Protein AF-A0A0B3ASH9-F1 (afdb_monomer)

Secondary structure (DSSP, 8-state):
--HHHHHHTTSEEE----HHHHHHHHHHHHHHHHHHHHS---GGGHHHHHHHHHHHHHHHHHHHHHHHTEEESSHHHHHHHHHHTS--HHHHHHHHHHHHHHHHHHHH-----HHHHHHHHHHHHHHHTTTSS---HHHHHHHHHHHHH-SSPP---TTHHHHHHHHHHHHHHHHHHHHTS--TTHHHHHHHHHHHHHHHHHHHHHHHHHHHHHHHHHHHHHHHTTT----GGGS-HHHHHHHHHHHHHHHHHIIIIIIHHHTTPPPPP----S--------EEEEEESS-B--EE-TTS-EE--B-TT-EEEEEHHHHHHHHHTT-EEE-

Foldseek 3Di:
DALVVCCVVVQKDFAAQDLPQLVVLLVQLVVLLVVLVPDDDDQVCLLVSLLSLLSSLQSNLQSVQSNVRMHGPDLLSSLNCCCHVVVNPVSSVVNVVSVVVNCCCVVVVDGDDSVVSVCSSPVSVVSSVVPVQQPDLVNLVVLLVVLVVDLAQAQDDLCNVVSLVVNLVVLVVVLVVLVPDPDPVSPVVNVVSVVSSVVSVVSVVSSVVSNVVSLLVLLLVCLVVVHPPDPPNRAHPVSNVVSVVNNVVSNLCCVQPVVCVVVVHDRDDRPPPDPPPPPVQPWFKKFFQAFADWDADPVRDIDDRDHHRDIDTGRVVVVVVCVVVVGIDTD

Nearest PDB structures (foldseek):
  3anw-assembly1_A  TM=5.514E-01  e=3.362E-07  Thermococcus kodakarensis
  5ghr-assembly2_D  TM=8.908E-01  e=6.489E-03  Thermococcus kodakarensis KOD1
  5ghs-assembly2_D  TM=7.317E-01  e=5.338E-03  Thermococcus kodakarensis KOD1
  6rax-assembly1_N  TM=4.626E-01  e=4.809E-02  Drosophila melanogaster

Sequence (331 aa):
MEFKNSIEQGYAKIVIKDNTRAKSLIKAAENAILSAKELRVLEHNYVSILRELYEALRQYCEAIGYMQGYKFESHESITYFLKDILKENELSIKFDRYRQLRNSTNYYGKSIAIETVEKALTEIPEISIMEDGVITFDNLYETLRLEKYKTELQKIDKSFYKKLLRYLEEKKAILKSQESKDSVFANDSISKTKRQLDNSKMLLKELYEKRETKIIDLALSSSRASGTVQDADALLEDEREMYNALVNLFNNYRKNVLYNLLDGKEPDKVIIKGESKVEEKKNQTVRFVEPVPKFLGDDLNIYGPYEAEDMANLPVKIVEILVKNKRVEVI

Mean predicted aligned error: 18.15 Å

Radius of gyration: 30.44 Å; Cα contacts (8 Å, |Δi|>4): 350; chains: 1; bounding box: 66×62×85 Å

Structure (mmCIF, N/CA/C/O backbone):
data_AF-A0A0B3ASH9-F1
#
_entry.id   AF-A0A0B3ASH9-F1
#
loop_
_atom_site.group_PDB
_atom_site.id
_atom_site.type_symbol
_atom_site.label_atom_id
_atom_site.label_alt_id
_atom_site.label_comp_id
_atom_site.label_asym_id
_atom_site.label_entity_id
_atom_site.label_seq_id
_atom_site.pdbx_PDB_ins_code
_atom_site.Cartn_x
_atom_site.Cartn_y
_atom_site.Cartn_z
_atom_site.occupancy
_atom_site.B_iso_or_equiv
_atom_site.auth_seq_id
_atom_site.auth_comp_id
_atom_site.auth_asym_id
_atom_site.auth_atom_id
_atom_site.pdbx_PDB_model_num
ATOM 1 N N . MET A 1 1 ? -19.841 2.942 27.739 1.00 70.31 1 MET A N 1
ATOM 2 C CA . MET A 1 1 ? -20.296 4.310 27.421 1.00 70.31 1 MET A CA 1
ATOM 3 C C . MET A 1 1 ? -20.269 4.464 25.903 1.00 70.31 1 MET A C 1
ATOM 5 O O . MET A 1 1 ? -19.497 3.744 25.283 1.00 70.31 1 MET A O 1
ATOM 9 N N . GLU A 1 2 ? -21.114 5.305 25.305 1.00 84.69 2 GLU A N 1
ATOM 10 C CA . GLU A 1 2 ? -21.044 5.595 23.861 1.00 84.69 2 GLU A CA 1
ATOM 11 C C . GLU A 1 2 ? -20.051 6.733 23.589 1.00 84.69 2 GLU A C 1
ATOM 13 O O . GLU A 1 2 ? -19.900 7.640 24.415 1.00 84.69 2 GLU A O 1
ATOM 18 N N . PHE A 1 3 ? -19.406 6.739 22.420 1.00 87.81 3 PHE A N 1
ATOM 19 C CA . PHE A 1 3 ? -18.472 7.800 22.029 1.00 87.81 3 PHE A CA 1
ATOM 20 C C . PHE A 1 3 ? -19.132 9.186 22.008 1.00 87.81 3 PHE A C 1
ATOM 22 O O . PHE A 1 3 ? -18.500 10.183 22.355 1.00 87.81 3 PHE A O 1
ATOM 29 N N . LYS A 1 4 ? -20.430 9.261 21.694 1.00 86.62 4 LYS A N 1
ATOM 30 C CA . LYS A 1 4 ? -21.194 10.515 21.740 1.00 86.62 4 LYS A CA 1
ATOM 31 C C . LYS A 1 4 ? -21.161 11.164 23.130 1.00 86.62 4 LYS A C 1
ATOM 33 O O . LYS A 1 4 ? -20.907 12.362 23.233 1.00 86.62 4 LYS A O 1
ATOM 38 N N . ASN A 1 5 ? -21.284 10.368 24.192 1.00 89.06 5 ASN A N 1
ATOM 39 C CA . ASN A 1 5 ? -21.196 10.861 25.569 1.00 89.06 5 ASN A CA 1
ATOM 40 C C . ASN A 1 5 ? -19.795 11.407 25.879 1.00 89.06 5 ASN A C 1
ATOM 42 O O . ASN A 1 5 ? -19.662 12.349 26.652 1.00 89.06 5 ASN A O 1
ATOM 46 N N . SER A 1 6 ? -18.748 10.861 25.246 1.00 89.56 6 SER A N 1
ATOM 47 C CA . SER A 1 6 ? -17.385 11.394 25.384 1.00 89.56 6 SER A CA 1
ATOM 48 C C . SER A 1 6 ? -17.254 12.794 24.781 1.00 89.56 6 SER A C 1
ATOM 50 O O . SER A 1 6 ? -16.489 13.600 25.302 1.00 89.56 6 SER A O 1
ATOM 52 N N . ILE A 1 7 ? -18.004 13.106 23.719 1.00 88.81 7 ILE A N 1
ATOM 53 C CA . ILE A 1 7 ? -18.050 14.458 23.146 1.00 88.81 7 ILE A CA 1
ATOM 54 C C . ILE A 1 7 ? -18.814 15.402 24.078 1.00 88.81 7 ILE A C 1
ATOM 56 O O . ILE A 1 7 ? -18.323 16.482 24.397 1.00 88.81 7 ILE A O 1
ATOM 60 N N . GLU A 1 8 ? -19.985 14.979 24.559 1.00 89.44 8 GLU A N 1
ATOM 61 C CA . GLU A 1 8 ? -20.833 15.781 25.454 1.00 89.44 8 GLU A CA 1
ATOM 62 C C . GLU A 1 8 ? -20.137 16.111 26.785 1.00 89.44 8 GLU A C 1
ATOM 64 O O . GLU A 1 8 ? -20.259 17.223 27.292 1.00 89.44 8 GLU A O 1
ATOM 69 N N . GLN A 1 9 ? -19.348 15.176 27.322 1.00 89.06 9 GLN A N 1
ATOM 70 C CA . GLN A 1 9 ? -18.580 15.351 28.560 1.00 89.06 9 GLN A CA 1
ATOM 71 C C . GLN A 1 9 ? -17.219 16.044 28.351 1.00 89.06 9 GLN A C 1
ATOM 73 O O . GLN A 1 9 ? -16.486 16.264 29.313 1.00 89.06 9 GLN A O 1
ATOM 78 N N . GLY A 1 10 ? -16.856 16.388 27.110 1.00 88.12 10 GLY A N 1
ATOM 79 C CA . GLY A 1 10 ? -15.599 17.072 26.788 1.00 88.12 10 GLY A CA 1
ATOM 80 C C . GLY A 1 10 ? -14.349 16.182 26.778 1.00 88.12 10 GLY A C 1
ATOM 81 O O . GLY A 1 10 ? -13.239 16.696 26.636 1.00 88.12 10 GLY A O 1
ATOM 82 N N . TYR A 1 11 ? -14.506 14.859 26.879 1.00 89.88 11 TYR A N 1
ATOM 83 C CA . TYR A 1 11 ? -13.425 13.870 26.753 1.00 89.88 11 TYR A CA 1
ATOM 84 C C . TYR A 1 11 ? -12.976 13.633 25.301 1.00 89.88 11 TYR A C 1
ATOM 86 O O . TYR A 1 11 ? -11.919 13.038 25.061 1.00 89.88 11 TYR A O 1
ATOM 94 N N . ALA A 1 12 ? -13.759 14.099 24.331 1.00 92.00 12 ALA A N 1
ATOM 95 C CA . ALA A 1 12 ? -13.400 14.205 22.925 1.00 92.00 12 ALA A CA 1
ATOM 96 C C . ALA A 1 12 ? -13.974 15.502 22.335 1.00 92.00 12 ALA A C 1
ATOM 98 O O . ALA A 1 12 ? -15.003 16.002 22.783 1.00 92.00 12 ALA A O 1
ATOM 99 N N . LYS A 1 13 ? -13.314 16.061 21.323 1.00 91.19 13 LYS A N 1
ATOM 100 C CA . LYS A 1 13 ? -13.732 17.289 20.634 1.00 91.19 13 LYS A CA 1
ATOM 101 C C . LYS A 1 13 ? -13.741 17.067 19.134 1.00 91.19 13 LYS A C 1
ATOM 103 O O . LYS A 1 13 ? -12.855 16.404 18.604 1.00 91.19 13 LYS A O 1
ATOM 108 N N . ILE A 1 14 ? -14.715 17.661 18.455 1.00 91.25 14 ILE A N 1
ATOM 109 C CA . ILE A 1 14 ? -14.733 17.716 16.993 1.00 91.25 14 ILE A CA 1
ATOM 110 C C . ILE A 1 14 ? -13.774 18.825 16.561 1.00 91.25 14 ILE A C 1
ATOM 112 O O . ILE A 1 14 ? -13.844 19.947 17.063 1.00 91.25 14 ILE A O 1
ATOM 116 N N . VAL A 1 15 ? -12.860 18.500 15.657 1.00 91.00 15 VAL A N 1
ATOM 117 C CA . VAL A 1 15 ? -11.832 19.402 15.134 1.00 91.00 15 VAL A CA 1
ATOM 118 C C . VAL A 1 15 ? -11.776 19.308 13.613 1.00 91.00 15 VAL A C 1
ATOM 120 O O . VAL A 1 15 ? -12.265 18.353 13.010 1.00 91.00 15 VAL A O 1
ATOM 123 N N . ILE A 1 16 ? -11.167 20.307 12.976 1.00 85.50 16 ILE A N 1
ATOM 124 C CA . ILE A 1 16 ? -10.876 20.243 11.542 1.00 85.50 16 ILE A CA 1
ATOM 125 C C . ILE A 1 16 ? -9.884 19.100 11.310 1.00 85.50 16 ILE A C 1
ATOM 127 O O . ILE A 1 16 ? -8.939 18.930 12.082 1.00 85.50 16 ILE A O 1
ATOM 131 N N . LYS A 1 17 ? -10.113 18.321 10.250 1.00 87.31 17 LYS A N 1
ATOM 132 C CA . LYS A 1 17 ? -9.220 17.229 9.860 1.00 87.31 17 LYS A CA 1
ATOM 133 C C . LYS A 1 17 ? -7.813 17.767 9.613 1.00 87.31 17 LYS A C 1
ATOM 135 O O . LYS A 1 17 ? -7.628 18.646 8.773 1.00 87.31 17 LYS A O 1
ATOM 140 N N . ASP A 1 18 ? -6.840 17.221 10.335 1.00 82.62 18 ASP A N 1
ATOM 141 C CA . ASP A 1 18 ? -5.449 17.675 10.305 1.00 82.62 18 ASP A CA 1
ATOM 142 C C . ASP A 1 18 ? -4.513 16.517 9.937 1.00 82.62 18 ASP A C 1
ATOM 144 O O . ASP A 1 18 ? -3.976 15.794 10.781 1.00 82.62 18 ASP A O 1
ATOM 148 N N . ASN A 1 19 ? -4.320 16.347 8.629 1.00 79.19 19 ASN A N 1
ATOM 149 C CA . ASN A 1 19 ? -3.488 15.281 8.081 1.00 79.19 19 ASN A CA 1
ATOM 150 C C . ASN A 1 19 ? -1.987 15.501 8.336 1.00 79.19 19 ASN A C 1
ATOM 152 O O . ASN A 1 19 ? -1.223 14.537 8.306 1.00 79.19 19 ASN A O 1
ATOM 156 N N . THR A 1 20 ? -1.526 16.738 8.558 1.00 78.06 20 THR A N 1
ATOM 157 C CA . THR A 1 20 ? -0.098 17.002 8.815 1.00 78.06 20 THR A CA 1
ATOM 158 C C . THR A 1 20 ? 0.256 16.620 10.247 1.00 78.06 20 THR A C 1
ATOM 160 O O . THR A 1 20 ? 1.274 15.957 10.484 1.00 78.06 20 THR A O 1
ATOM 163 N N . ARG A 1 21 ? -0.631 16.934 11.196 1.00 81.38 21 ARG A N 1
ATOM 164 C CA . ARG A 1 21 ? -0.516 16.485 12.581 1.00 81.38 21 ARG A CA 1
ATOM 165 C C . ARG A 1 21 ? -0.646 14.972 12.708 1.00 81.38 21 ARG A C 1
ATOM 167 O O . ARG A 1 21 ? 0.172 14.371 13.399 1.00 81.38 21 ARG A O 1
ATOM 174 N N . ALA A 1 22 ? -1.601 14.357 12.008 1.00 81.44 22 ALA A N 1
ATOM 175 C CA . ALA A 1 22 ? -1.745 12.901 11.985 1.00 81.44 22 ALA A CA 1
ATOM 176 C C . ALA A 1 22 ? -0.454 12.206 11.514 1.00 81.44 22 ALA A C 1
ATOM 178 O O . ALA A 1 22 ? 0.055 11.329 12.204 1.00 81.44 22 ALA A O 1
ATOM 179 N N . LYS A 1 23 ? 0.155 12.672 10.412 1.00 78.00 23 LYS A N 1
ATOM 180 C CA . LYS A 1 23 ? 1.447 12.148 9.925 1.00 78.00 23 LYS A CA 1
ATOM 181 C C . LYS A 1 23 ? 2.580 12.297 10.942 1.00 78.00 23 LYS A C 1
ATOM 183 O O . LYS A 1 23 ? 3.424 11.415 11.058 1.00 78.00 23 LYS A O 1
ATOM 188 N N . SER A 1 24 ? 2.608 13.409 11.673 1.00 81.56 24 SER A N 1
ATOM 189 C CA . SER A 1 24 ? 3.623 13.642 12.709 1.00 81.56 24 SER A CA 1
ATOM 190 C C . SER A 1 24 ? 3.473 12.671 13.885 1.00 81.56 24 SER A C 1
ATOM 192 O O . SER A 1 24 ? 4.474 12.168 14.387 1.00 81.56 24 SER A O 1
ATOM 194 N N . LEU A 1 25 ? 2.233 12.384 14.294 1.00 86.75 25 LEU A N 1
ATOM 195 C CA . LEU A 1 25 ? 1.923 11.421 15.355 1.00 86.75 25 LEU A CA 1
ATOM 196 C C . LEU A 1 25 ? 2.230 9.981 14.938 1.00 86.75 25 LEU A C 1
ATOM 198 O O . LEU A 1 25 ? 2.808 9.244 15.726 1.00 86.75 25 LEU A O 1
ATOM 202 N N . ILE A 1 26 ? 1.920 9.613 13.692 1.00 81.19 26 ILE A N 1
ATOM 203 C CA . ILE A 1 26 ? 2.293 8.312 13.120 1.00 81.19 26 ILE A CA 1
ATOM 204 C C . ILE A 1 26 ? 3.810 8.118 13.179 1.00 81.19 26 ILE A C 1
ATOM 206 O O . ILE A 1 26 ? 4.289 7.146 13.750 1.00 81.19 26 ILE A O 1
ATOM 210 N N . LYS A 1 27 ? 4.582 9.097 12.695 1.00 79.00 27 LYS A N 1
ATOM 211 C CA . LYS A 1 27 ? 6.048 9.025 12.733 1.00 79.00 27 LYS A CA 1
ATOM 212 C C . LYS A 1 27 ? 6.595 8.914 14.163 1.00 79.00 27 LYS A C 1
ATOM 214 O O . LYS A 1 27 ? 7.608 8.258 14.397 1.00 79.00 27 LYS A O 1
ATOM 219 N N . ALA A 1 28 ? 5.960 9.582 15.126 1.00 83.88 28 ALA A N 1
ATOM 220 C CA . ALA A 1 28 ? 6.327 9.454 16.533 1.00 83.88 28 ALA A CA 1
ATOM 221 C C . ALA A 1 28 ? 6.048 8.034 17.062 1.00 83.88 28 ALA A C 1
ATOM 223 O O . ALA A 1 28 ? 6.919 7.458 17.717 1.00 83.88 28 ALA A O 1
ATOM 224 N N . ALA A 1 29 ? 4.907 7.443 16.692 1.00 87.19 29 ALA A N 1
ATOM 225 C CA . ALA A 1 29 ? 4.549 6.075 17.050 1.00 87.19 29 ALA A CA 1
ATOM 226 C C . ALA A 1 29 ? 5.525 5.047 16.452 1.00 87.19 29 ALA A C 1
ATOM 228 O O . ALA A 1 29 ? 5.999 4.165 17.168 1.00 87.19 29 ALA A O 1
ATOM 229 N N . GLU A 1 30 ? 5.898 5.197 15.177 1.00 81.56 30 GLU A N 1
ATOM 230 C CA . GLU A 1 30 ? 6.896 4.351 14.508 1.00 81.56 30 GLU A CA 1
ATOM 231 C C . GLU A 1 30 ? 8.246 4.379 15.245 1.00 81.56 30 GLU A C 1
ATOM 233 O O . GLU A 1 30 ? 8.826 3.329 15.536 1.00 81.56 30 GLU A O 1
ATOM 238 N N . ASN A 1 31 ? 8.731 5.573 15.607 1.00 80.75 31 ASN A N 1
ATOM 239 C CA . ASN A 1 31 ? 9.987 5.733 16.345 1.00 80.75 31 ASN A CA 1
ATOM 240 C C . ASN A 1 31 ? 9.923 5.104 17.744 1.00 80.75 31 ASN A C 1
ATOM 242 O O . ASN A 1 31 ? 10.901 4.499 18.188 1.00 80.75 31 ASN A O 1
ATOM 246 N N . ALA A 1 32 ? 8.787 5.223 18.435 1.00 86.81 32 ALA A N 1
ATOM 247 C CA . ALA A 1 32 ? 8.574 4.604 19.741 1.00 86.81 32 ALA A CA 1
ATOM 248 C C . ALA A 1 32 ? 8.560 3.066 19.640 1.00 86.81 32 ALA A C 1
ATOM 250 O O . ALA A 1 32 ? 9.207 2.388 20.440 1.00 86.81 32 ALA A O 1
ATOM 251 N N . ILE A 1 33 ? 7.921 2.499 18.607 1.00 84.25 33 ILE A N 1
ATOM 252 C CA . ILE A 1 33 ? 7.947 1.050 18.335 1.00 84.25 33 ILE A CA 1
ATOM 253 C C . ILE A 1 33 ? 9.364 0.572 18.025 1.00 84.25 33 ILE A C 1
ATOM 255 O O . ILE A 1 33 ? 9.783 -0.462 18.547 1.00 84.25 33 ILE A O 1
ATOM 259 N N . LEU A 1 34 ? 10.101 1.300 17.183 1.00 82.44 34 LEU A N 1
ATOM 260 C CA . LEU A 1 34 ? 11.479 0.952 16.841 1.00 82.44 34 LEU A CA 1
ATOM 261 C C . LEU A 1 34 ? 12.363 0.956 18.092 1.00 82.44 34 LEU A C 1
ATOM 263 O O . LEU A 1 34 ? 13.037 -0.033 18.369 1.00 82.44 34 LEU A O 1
ATOM 267 N N . SER A 1 35 ? 12.264 2.015 18.899 1.00 84.69 35 SER A N 1
ATOM 268 C CA . SER A 1 35 ? 12.994 2.139 20.164 1.00 84.69 35 SER A CA 1
ATOM 269 C C . SER A 1 35 ? 12.678 0.978 21.109 1.00 84.69 35 SER A C 1
ATOM 271 O O . SER A 1 35 ? 13.582 0.375 21.680 1.00 84.69 35 SER A O 1
ATOM 273 N N . ALA A 1 36 ? 11.401 0.605 21.237 1.00 88.06 36 ALA A N 1
ATOM 274 C CA . ALA A 1 36 ? 10.988 -0.519 22.070 1.00 88.06 36 ALA A CA 1
ATOM 275 C C . ALA A 1 36 ? 11.522 -1.874 21.568 1.00 88.06 36 ALA A C 1
ATOM 277 O O . ALA A 1 36 ? 11.835 -2.736 22.387 1.00 88.06 36 ALA A O 1
ATOM 278 N N . LYS A 1 37 ? 11.648 -2.062 20.246 1.00 84.19 37 LYS A N 1
ATOM 279 C CA . LYS A 1 37 ? 12.188 -3.288 19.630 1.00 84.19 37 LYS A CA 1
ATOM 280 C C . LYS A 1 37 ? 13.707 -3.415 19.751 1.00 84.19 37 LYS A C 1
ATOM 282 O O . LYS A 1 37 ? 14.213 -4.532 19.795 1.00 84.19 37 LYS A O 1
ATOM 287 N N . GLU A 1 38 ? 14.431 -2.299 19.781 1.00 86.50 38 GLU A N 1
ATOM 288 C CA . GLU A 1 38 ? 15.894 -2.292 19.929 1.00 86.50 38 GLU A CA 1
ATOM 289 C C . GLU A 1 38 ? 16.347 -2.561 21.373 1.00 86.50 38 GLU A C 1
ATOM 291 O O . GLU A 1 38 ? 17.468 -3.026 21.609 1.00 86.50 38 GLU A O 1
ATOM 296 N N . LEU A 1 39 ? 15.478 -2.308 22.355 1.00 85.75 39 LEU A N 1
ATOM 297 C CA . LEU A 1 39 ? 15.755 -2.608 23.754 1.00 85.75 39 LEU A CA 1
ATOM 298 C C . LEU A 1 39 ? 15.787 -4.122 23.999 1.00 85.75 39 LEU A C 1
ATOM 300 O O . LEU A 1 39 ? 14.861 -4.861 23.672 1.00 85.75 39 LEU A O 1
ATOM 304 N N . ARG A 1 40 ? 16.845 -4.590 24.669 1.00 84.56 40 ARG A N 1
ATOM 305 C CA . ARG A 1 40 ? 16.907 -5.970 25.173 1.00 84.56 40 ARG A CA 1
ATOM 306 C C . ARG A 1 40 ? 15.855 -6.160 26.259 1.00 84.56 40 ARG A C 1
ATOM 308 O O . ARG A 1 40 ? 15.828 -5.382 27.204 1.00 84.56 40 ARG A O 1
ATOM 315 N N . VAL A 1 41 ? 15.049 -7.211 26.165 1.00 84.31 41 VAL A N 1
ATOM 316 C CA . VAL A 1 41 ? 14.004 -7.530 27.148 1.00 84.31 41 VAL A CA 1
ATOM 317 C C . VAL A 1 41 ? 14.657 -8.055 28.431 1.00 84.31 41 VAL A C 1
ATOM 319 O O . VAL A 1 41 ? 15.174 -9.168 28.462 1.00 84.31 41 VAL A O 1
ATOM 322 N N . LEU A 1 42 ? 14.686 -7.226 29.478 1.00 85.69 42 LEU A N 1
ATOM 323 C CA . LEU A 1 42 ? 15.284 -7.526 30.782 1.00 85.69 42 LEU A CA 1
ATOM 324 C C . LEU A 1 42 ? 14.283 -7.192 31.892 1.00 85.69 42 LEU A C 1
ATOM 326 O O . LEU A 1 42 ? 13.546 -6.219 31.794 1.00 85.69 42 LEU A O 1
ATOM 330 N N . GLU A 1 43 ? 14.281 -7.943 32.991 1.00 80.50 43 GLU A N 1
ATOM 331 C CA . GLU A 1 43 ? 13.248 -7.820 34.036 1.00 80.50 43 GLU A CA 1
ATOM 332 C C . GLU A 1 43 ? 13.046 -6.386 34.566 1.00 80.50 43 GLU A C 1
ATOM 334 O O . GLU A 1 43 ? 11.920 -5.940 34.779 1.00 80.50 43 GLU A O 1
ATOM 339 N N . HIS A 1 44 ? 14.129 -5.612 34.681 1.00 84.31 44 HIS A N 1
ATOM 340 C CA . HIS A 1 44 ? 14.083 -4.228 35.157 1.00 84.31 44 HIS A CA 1
ATOM 341 C C . HIS A 1 44 ? 13.518 -3.217 34.141 1.00 84.31 44 HIS A C 1
ATOM 343 O O . HIS A 1 44 ? 13.255 -2.076 34.516 1.00 84.31 44 HIS A O 1
ATOM 349 N N . ASN A 1 45 ? 13.349 -3.586 32.864 1.00 87.44 45 ASN A N 1
ATOM 350 C CA . ASN A 1 45 ? 12.903 -2.672 31.806 1.00 87.44 45 ASN A CA 1
ATOM 351 C C . ASN A 1 45 ? 11.549 -3.031 31.173 1.00 87.44 45 ASN A C 1
ATOM 353 O O . ASN A 1 45 ? 11.088 -2.309 30.291 1.00 87.44 45 ASN A O 1
ATOM 357 N N . TYR A 1 46 ? 10.859 -4.059 31.673 1.00 88.88 46 TYR A N 1
ATOM 358 C CA . TYR A 1 46 ? 9.527 -4.462 31.200 1.00 88.88 46 TYR A CA 1
ATOM 359 C C . TYR A 1 46 ? 8.507 -3.323 31.222 1.00 88.88 46 TYR A C 1
ATOM 361 O O . TYR A 1 46 ? 7.770 -3.119 30.257 1.00 88.88 46 TYR A O 1
ATOM 369 N N . VAL A 1 47 ? 8.487 -2.545 32.308 1.00 87.75 47 VAL A N 1
ATOM 370 C CA . VAL A 1 47 ? 7.580 -1.398 32.447 1.00 87.75 47 VAL A CA 1
ATOM 371 C C . VAL A 1 47 ? 7.910 -0.319 31.418 1.00 87.75 47 VAL A C 1
ATOM 373 O O . VAL A 1 47 ? 6.997 0.246 30.820 1.00 87.75 47 VAL A O 1
ATOM 376 N N . SER A 1 48 ? 9.198 -0.062 31.173 1.00 89.25 48 SER A N 1
ATOM 377 C CA . SER A 1 48 ? 9.657 0.928 30.194 1.00 89.25 48 SER A CA 1
ATOM 378 C C . SER A 1 48 ? 9.282 0.528 28.770 1.00 89.25 48 SER A C 1
ATOM 380 O O . SER A 1 48 ? 8.703 1.341 28.055 1.00 89.25 48 SER A O 1
ATOM 382 N N . ILE A 1 49 ? 9.528 -0.731 28.387 1.00 89.88 49 ILE A N 1
ATOM 383 C CA . ILE A 1 49 ? 9.161 -1.266 27.067 1.00 89.88 49 ILE A CA 1
ATOM 384 C C . ILE A 1 49 ? 7.647 -1.167 26.861 1.00 89.88 49 ILE A C 1
ATOM 386 O O . ILE A 1 49 ? 7.190 -0.638 25.851 1.00 89.88 49 ILE A O 1
ATOM 390 N N . LEU A 1 50 ? 6.852 -1.614 27.840 1.00 90.75 50 LEU A N 1
ATOM 391 C CA . LEU A 1 50 ? 5.397 -1.548 27.739 1.00 90.75 50 LEU A CA 1
ATOM 392 C C . LEU A 1 50 ? 4.890 -0.101 27.654 1.00 90.75 50 LEU A C 1
ATOM 394 O O . LEU A 1 50 ? 3.960 0.176 26.897 1.00 90.75 50 LEU A O 1
ATOM 398 N N . ARG A 1 51 ? 5.475 0.820 28.431 1.00 90.25 51 ARG A N 1
ATOM 399 C CA . ARG A 1 51 ? 5.104 2.240 28.406 1.00 90.25 51 ARG A CA 1
ATOM 400 C C . ARG A 1 51 ? 5.339 2.836 27.023 1.00 90.25 51 ARG A C 1
ATOM 402 O O . ARG A 1 51 ? 4.465 3.547 26.539 1.00 90.25 51 ARG A O 1
ATOM 409 N N . GLU A 1 52 ? 6.478 2.526 26.415 1.00 92.12 52 GLU A N 1
ATOM 410 C CA . GLU A 1 52 ? 6.852 3.030 25.095 1.00 92.12 52 GLU A CA 1
ATOM 411 C C . GLU A 1 52 ? 5.946 2.462 23.995 1.00 92.12 52 GLU A C 1
ATOM 413 O O . GLU A 1 52 ? 5.424 3.206 23.168 1.00 92.12 52 GLU A O 1
ATOM 418 N N . LEU A 1 53 ? 5.652 1.159 24.043 1.00 90.62 53 LEU A N 1
ATOM 419 C CA . LEU A 1 53 ? 4.720 0.529 23.105 1.00 90.62 53 LEU A CA 1
ATOM 420 C C . LEU A 1 53 ? 3.293 1.072 23.252 1.00 90.62 53 LEU A C 1
ATOM 422 O O . LEU A 1 53 ? 2.631 1.358 22.258 1.00 90.62 53 LEU A O 1
ATOM 426 N N . TYR A 1 54 ? 2.802 1.237 24.482 1.00 92.25 54 TYR A N 1
ATOM 427 C CA . TYR A 1 54 ? 1.482 1.827 24.708 1.00 92.25 54 TYR A CA 1
ATOM 428 C C . TYR A 1 54 ? 1.418 3.273 24.207 1.00 92.25 54 TYR A C 1
ATOM 430 O O . TYR A 1 54 ? 0.406 3.687 23.647 1.00 92.25 54 TYR A O 1
ATOM 438 N N . GLU A 1 55 ? 2.487 4.044 24.405 1.00 92.00 55 GLU A N 1
ATOM 439 C CA . GLU A 1 55 ? 2.569 5.412 23.909 1.00 92.00 55 GLU A CA 1
ATOM 440 C C . GLU A 1 55 ? 2.507 5.455 22.380 1.00 92.00 55 GLU A C 1
ATOM 442 O O . GLU A 1 55 ? 1.749 6.257 21.835 1.00 92.00 55 GLU A O 1
ATOM 447 N N . ALA A 1 56 ? 3.192 4.534 21.696 1.00 90.50 56 ALA A N 1
ATOM 448 C CA . ALA A 1 56 ? 3.063 4.378 20.253 1.00 90.50 56 ALA A CA 1
ATOM 449 C C . ALA A 1 56 ? 1.621 4.061 19.835 1.00 90.50 56 ALA A C 1
ATOM 451 O O . ALA A 1 56 ? 1.048 4.764 19.006 1.00 90.50 56 ALA A O 1
ATOM 452 N N . LEU A 1 57 ? 0.997 3.061 20.469 1.00 90.62 57 LEU A N 1
ATOM 453 C CA . LEU A 1 57 ? -0.393 2.682 20.202 1.00 90.62 57 LEU A CA 1
ATOM 454 C C . LEU A 1 57 ? -1.361 3.860 20.408 1.00 90.62 57 LEU A C 1
ATOM 456 O O . LEU A 1 57 ? -2.294 4.057 19.631 1.00 90.62 57 LEU A O 1
ATOM 460 N N . ARG A 1 58 ? -1.141 4.665 21.450 1.00 93.31 58 ARG A N 1
ATOM 461 C CA . ARG A 1 58 ? -1.939 5.861 21.735 1.00 93.31 58 ARG A CA 1
ATOM 462 C C . ARG A 1 58 ? -1.773 6.920 20.652 1.00 93.31 58 ARG A C 1
ATOM 464 O O . ARG A 1 58 ? -2.778 7.383 20.119 1.00 93.31 58 ARG A O 1
ATOM 471 N N . GLN A 1 59 ? -0.535 7.312 20.349 1.00 91.62 59 GLN A N 1
ATOM 472 C CA . GLN A 1 59 ? -0.226 8.323 19.329 1.00 91.62 59 GLN A CA 1
ATOM 473 C C . GLN A 1 59 ? -0.811 7.933 17.977 1.00 91.62 59 GLN A C 1
ATOM 475 O O . GLN A 1 59 ? -1.362 8.767 17.258 1.00 91.62 59 GLN A O 1
ATOM 480 N N . TYR A 1 60 ? -0.752 6.642 17.687 1.00 87.88 60 TYR A N 1
ATOM 481 C CA . TYR A 1 60 ? -1.344 6.060 16.516 1.00 87.88 60 TYR A CA 1
ATOM 482 C C . TYR A 1 60 ? -2.863 6.254 16.459 1.00 87.88 60 TYR A C 1
ATOM 484 O O . TYR A 1 60 ? -3.367 6.896 15.542 1.00 87.88 60 TYR A O 1
ATOM 492 N N . CYS A 1 61 ? -3.605 5.805 17.476 1.00 89.44 61 CYS A N 1
ATOM 493 C CA . CYS A 1 61 ? -5.054 6.005 17.521 1.00 89.44 61 CYS A CA 1
ATOM 494 C C . CYS A 1 61 ? -5.451 7.495 17.532 1.00 89.44 61 CYS A C 1
ATOM 496 O O . CYS A 1 61 ? -6.488 7.866 16.977 1.00 89.44 61 CYS A O 1
ATOM 498 N N . GLU A 1 62 ? -4.629 8.368 18.121 1.00 91.38 62 GLU A N 1
ATOM 499 C CA . GLU A 1 62 ? -4.818 9.820 18.049 1.00 91.38 62 GLU A CA 1
ATOM 500 C C . GLU A 1 62 ? -4.674 10.357 16.625 1.00 91.38 62 GLU A C 1
ATOM 502 O O . GLU A 1 62 ? -5.469 11.207 16.221 1.00 91.38 62 GLU A O 1
ATOM 507 N N . ALA A 1 63 ? -3.713 9.853 15.847 1.00 88.75 63 ALA A N 1
ATOM 508 C CA . ALA A 1 63 ? -3.560 10.217 14.444 1.00 88.75 63 ALA A CA 1
ATOM 509 C C . ALA A 1 63 ? -4.825 9.887 13.638 1.00 88.75 63 ALA A C 1
ATOM 511 O O . ALA A 1 63 ? -5.322 10.751 12.910 1.00 88.75 63 ALA A O 1
ATOM 512 N N . ILE A 1 64 ? -5.401 8.697 13.850 1.00 83.94 64 ILE A N 1
ATOM 513 C CA . ILE A 1 64 ? -6.676 8.291 13.233 1.00 83.94 64 ILE A CA 1
ATOM 514 C C . ILE A 1 64 ? -7.794 9.257 13.629 1.00 83.94 64 ILE A C 1
ATOM 516 O O . ILE A 1 64 ? -8.569 9.707 12.781 1.00 83.94 64 ILE A O 1
ATOM 520 N N . GLY A 1 65 ? -7.845 9.634 14.910 1.00 87.25 65 GLY A N 1
ATOM 521 C CA . GLY A 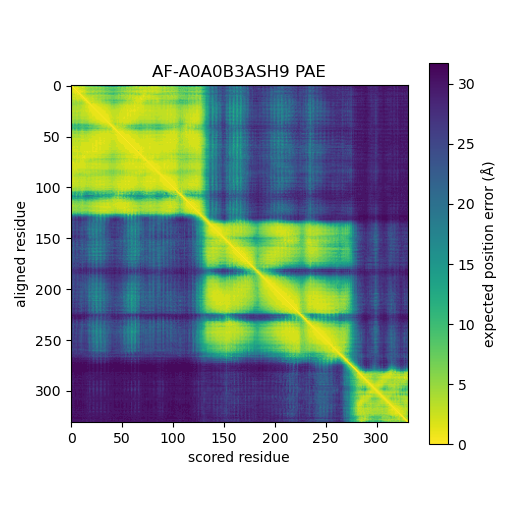1 65 ? -8.748 10.668 15.408 1.00 87.25 65 GLY A CA 1
ATOM 522 C C . GLY A 1 65 ? -8.653 11.951 14.586 1.00 87.25 65 GLY A C 1
ATOM 523 O O . GLY A 1 65 ? -9.660 12.394 14.033 1.00 87.25 65 GLY A O 1
ATOM 524 N N . TYR A 1 66 ? -7.450 12.509 14.421 1.00 86.12 66 TYR A N 1
ATOM 525 C CA . TYR A 1 66 ? -7.244 13.740 13.649 1.00 86.12 66 TYR A CA 1
ATOM 526 C C . TYR A 1 66 ? -7.632 13.600 12.172 1.00 86.12 66 TYR A C 1
ATOM 528 O O . TYR A 1 66 ? -8.195 14.540 11.609 1.00 86.12 66 TYR A O 1
ATOM 536 N N . MET A 1 67 ? -7.406 12.439 11.550 1.00 80.56 67 MET A N 1
ATOM 537 C CA . MET A 1 67 ? -7.840 12.167 10.170 1.00 80.56 67 MET A CA 1
ATOM 538 C C . MET A 1 67 ? -9.371 12.100 10.047 1.00 80.56 67 MET A C 1
ATOM 540 O O . MET A 1 67 ? -9.944 12.491 9.025 1.00 80.56 67 MET A O 1
ATOM 544 N N . GLN A 1 68 ? -10.055 11.655 11.104 1.00 82.38 68 GLN A N 1
ATOM 545 C CA . GLN A 1 68 ? -11.517 11.608 11.181 1.00 82.38 68 GLN A CA 1
ATOM 546 C C . GLN A 1 68 ? -12.155 12.896 11.729 1.00 82.38 68 GLN A C 1
ATOM 548 O O . GLN A 1 68 ? -13.374 13.037 11.668 1.00 82.38 68 GLN A O 1
ATOM 553 N N . GLY A 1 69 ? -11.356 13.873 12.170 1.00 87.62 69 GLY A N 1
ATOM 554 C CA . GLY A 1 69 ? -11.841 15.156 12.693 1.00 87.62 69 GLY A CA 1
ATOM 555 C C . GLY A 1 69 ? -12.187 15.123 14.183 1.00 87.62 69 GLY A C 1
ATOM 556 O O . GLY A 1 69 ? -13.068 15.853 14.636 1.00 87.62 69 GLY A O 1
ATOM 557 N N . TYR A 1 70 ? -11.502 14.284 14.956 1.00 91.25 70 TYR A N 1
ATOM 558 C CA . TYR A 1 70 ? -11.659 14.162 16.401 1.00 91.25 70 TYR A CA 1
ATOM 559 C C . TYR A 1 70 ? -10.332 14.385 17.127 1.00 91.25 70 TYR A C 1
ATOM 561 O O . TYR A 1 70 ? -9.279 13.912 16.712 1.00 91.25 70 TYR A O 1
ATOM 569 N N . LYS A 1 71 ? -10.395 15.086 18.257 1.00 92.50 71 LYS A N 1
ATOM 570 C CA . LYS A 1 71 ? -9.299 15.236 19.213 1.00 92.50 71 LYS A CA 1
ATOM 571 C C . LYS A 1 71 ? -9.708 14.603 20.536 1.00 92.50 71 LYS A C 1
ATOM 573 O O . LYS A 1 71 ? -10.759 14.944 21.074 1.00 92.50 71 LYS A O 1
ATOM 578 N N . PHE A 1 72 ? -8.870 13.728 21.078 1.00 93.88 72 PHE A N 1
ATOM 579 C CA . PHE A 1 72 ? -9.115 13.074 22.361 1.00 93.88 72 PHE A CA 1
ATOM 580 C C . PHE A 1 72 ? -8.468 13.866 23.505 1.00 93.88 72 PHE A C 1
ATOM 582 O O . PHE A 1 72 ? -7.349 14.355 23.369 1.00 93.88 72 PHE A O 1
ATOM 589 N N . GLU A 1 73 ? -9.183 14.012 24.621 1.00 90.62 73 GLU A N 1
ATOM 590 C CA . GLU A 1 73 ? -8.669 14.597 25.875 1.00 90.62 73 GLU A CA 1
ATOM 591 C C . GLU A 1 73 ? -8.519 13.517 26.970 1.00 90.62 73 GLU A C 1
ATOM 593 O O . GLU A 1 73 ? -7.958 13.762 28.035 1.00 90.62 73 GLU A O 1
ATOM 598 N N . SER A 1 74 ? -9.012 12.301 26.712 1.00 92.38 74 SER A N 1
ATOM 599 C CA . SER A 1 74 ? -8.891 11.132 27.583 1.00 92.38 74 SER A CA 1
ATOM 600 C C . SER A 1 74 ? -8.529 9.905 26.756 1.00 92.38 74 SER A C 1
ATOM 602 O O . SER A 1 74 ? -9.042 9.713 25.659 1.00 92.38 74 SER A O 1
ATOM 604 N N . HIS A 1 75 ? -7.692 9.018 27.292 1.00 91.62 75 HIS A N 1
ATOM 605 C CA . HIS A 1 75 ? -7.386 7.758 26.608 1.00 91.62 75 HIS A CA 1
ATOM 606 C C . HIS A 1 75 ? -8.611 6.839 26.540 1.00 91.62 75 HIS A C 1
ATOM 608 O O . HIS A 1 75 ? -8.711 6.003 25.656 1.00 91.62 75 HIS A O 1
ATOM 614 N N . GLU A 1 76 ? -9.562 6.982 27.463 1.00 91.31 76 GLU A N 1
ATOM 615 C CA . GLU A 1 76 ? -10.775 6.165 27.452 1.00 91.31 76 GLU A CA 1
ATOM 616 C C . GLU A 1 76 ? -11.701 6.511 26.281 1.00 91.31 76 GLU A C 1
ATOM 618 O O . GLU A 1 76 ? -12.356 5.630 25.728 1.00 91.31 76 GLU A O 1
ATOM 623 N N . SER A 1 77 ? -11.718 7.776 25.844 1.00 92.81 77 SER A N 1
ATOM 624 C CA . SER A 1 77 ? -12.525 8.169 24.686 1.00 92.81 77 SER A CA 1
ATOM 625 C C . SER A 1 77 ? -11.997 7.566 23.383 1.00 92.81 77 SER A C 1
ATOM 627 O O . SER A 1 77 ? -12.793 7.315 22.480 1.00 92.81 77 SER A O 1
ATOM 629 N N . ILE A 1 78 ? -10.703 7.224 23.317 1.00 92.06 78 ILE A N 1
ATOM 630 C CA . ILE A 1 78 ? -10.119 6.451 22.211 1.00 92.06 78 ILE A CA 1
ATOM 631 C C . ILE A 1 78 ? -10.744 5.052 22.150 1.00 92.06 78 ILE A C 1
ATOM 633 O O . ILE A 1 78 ? -11.169 4.625 21.079 1.00 92.06 78 ILE A O 1
ATOM 637 N N . THR A 1 79 ? -10.892 4.358 23.285 1.00 91.25 79 THR A N 1
ATOM 638 C CA . THR A 1 79 ? -11.550 3.039 23.339 1.00 91.25 79 THR A CA 1
ATOM 639 C C . THR A 1 79 ? -12.951 3.090 22.723 1.00 91.25 79 THR A C 1
ATOM 641 O O . THR A 1 79 ? -13.299 2.244 21.893 1.00 91.25 79 THR A O 1
ATOM 644 N N . TYR A 1 80 ? -13.748 4.098 23.094 1.00 90.50 80 TYR A N 1
ATOM 645 C CA . TYR A 1 80 ? -15.104 4.273 22.568 1.00 90.50 80 TYR A CA 1
ATOM 646 C C . TYR A 1 80 ? -15.111 4.691 21.094 1.00 90.50 80 TYR A C 1
ATOM 648 O O . TYR A 1 80 ? -15.950 4.216 20.336 1.00 90.50 80 TYR A O 1
ATOM 656 N N . PHE A 1 81 ? -14.155 5.511 20.655 1.00 90.62 81 PHE A N 1
ATOM 657 C CA . PHE A 1 81 ? -13.996 5.886 19.250 1.00 90.62 81 PHE A CA 1
ATOM 658 C C . PHE A 1 81 ? -13.720 4.677 18.349 1.00 90.62 81 PHE A C 1
ATOM 660 O O . PHE A 1 81 ? -14.404 4.492 17.341 1.00 90.62 81 PHE A O 1
ATOM 667 N N . LEU A 1 82 ? -12.762 3.830 18.738 1.00 86.00 82 LEU A N 1
ATOM 668 C CA . LEU A 1 82 ? -12.411 2.613 18.001 1.00 86.00 82 LEU A CA 1
ATOM 669 C C . LEU A 1 82 ? -13.635 1.701 17.839 1.00 86.00 82 LEU A C 1
ATOM 671 O O . LEU A 1 82 ? -13.908 1.187 16.756 1.00 86.00 82 LEU A O 1
ATOM 675 N N . LYS A 1 83 ? -14.427 1.567 18.907 1.00 85.81 83 LYS A N 1
ATOM 676 C CA . LYS A 1 83 ? -15.638 0.746 18.918 1.00 85.81 83 LYS A CA 1
ATOM 677 C C . LYS A 1 83 ? -16.774 1.342 18.085 1.00 85.81 83 LYS A C 1
ATOM 679 O O . LYS A 1 83 ? -17.364 0.664 17.247 1.00 85.81 83 LYS A O 1
ATOM 684 N N . ASP A 1 84 ? -17.116 2.601 18.331 1.00 78.88 84 ASP A N 1
ATOM 685 C CA . ASP A 1 84 ? -18.379 3.169 17.865 1.00 78.88 84 ASP A CA 1
ATOM 686 C C . ASP A 1 84 ? -18.247 3.848 16.502 1.00 78.88 84 ASP A C 1
ATOM 688 O O . ASP A 1 84 ? -19.194 3.784 15.713 1.00 78.88 84 ASP A O 1
ATOM 692 N N . ILE A 1 85 ? -17.093 4.457 16.212 1.00 80.38 85 ILE A N 1
ATOM 693 C CA . ILE A 1 85 ? -16.833 5.173 14.957 1.00 80.38 85 ILE A CA 1
ATOM 694 C C . ILE A 1 85 ? -16.132 4.267 13.948 1.00 80.38 85 ILE A C 1
ATOM 696 O O . ILE A 1 85 ? -16.640 4.112 12.839 1.00 80.38 85 ILE A O 1
ATOM 700 N N . LEU A 1 86 ? -15.015 3.636 14.328 1.00 75.38 86 LEU A N 1
ATOM 701 C CA . LEU A 1 86 ? -14.280 2.752 13.410 1.00 75.38 86 LEU A CA 1
ATOM 702 C C . LEU A 1 86 ? -14.901 1.356 13.282 1.00 75.38 86 LEU A C 1
ATOM 704 O O . LEU A 1 86 ? -14.621 0.663 12.313 1.00 75.38 86 LEU A O 1
ATOM 708 N N . LYS A 1 87 ? -15.780 0.959 14.214 1.00 78.38 87 LYS A N 1
ATOM 709 C CA . LYS A 1 87 ? -16.384 -0.388 14.283 1.00 78.38 87 LYS A CA 1
ATOM 710 C C . LYS A 1 87 ? -15.371 -1.519 14.504 1.00 78.38 87 LYS A C 1
ATOM 712 O O . LYS A 1 87 ? -15.691 -2.683 14.279 1.00 78.38 87 LYS A O 1
ATOM 717 N N . GLU A 1 88 ? -14.206 -1.192 15.053 1.00 77.12 88 GLU A N 1
ATOM 718 C CA . GLU A 1 88 ? -13.122 -2.126 15.350 1.00 77.12 88 GLU A CA 1
ATOM 719 C C . GLU A 1 88 ? -13.202 -2.603 16.808 1.00 77.12 88 GLU A C 1
ATOM 721 O O . GLU A 1 88 ? -12.493 -2.133 17.703 1.00 77.12 88 GLU A O 1
ATOM 726 N N . ASN A 1 89 ? -14.121 -3.537 17.075 1.00 77.88 89 ASN A N 1
ATOM 727 C CA . ASN A 1 89 ? -14.383 -4.028 18.433 1.00 77.88 89 ASN A CA 1
ATOM 728 C C . ASN A 1 89 ? -13.163 -4.719 19.062 1.00 77.88 89 ASN A C 1
ATOM 730 O O . ASN A 1 89 ? -12.871 -4.495 20.236 1.00 77.88 89 ASN A O 1
ATOM 734 N N . GLU A 1 90 ? -12.444 -5.548 18.301 1.00 78.25 90 GLU A N 1
ATOM 735 C CA . GLU A 1 90 ? -11.257 -6.241 18.814 1.00 78.25 90 GLU A CA 1
ATOM 736 C C . GLU A 1 90 ? -10.147 -5.257 19.174 1.00 78.25 90 GLU A C 1
ATOM 738 O O . GLU A 1 90 ? -9.548 -5.355 20.246 1.00 78.25 90 GLU A O 1
ATOM 743 N N . LEU A 1 91 ? -9.913 -4.270 18.307 1.00 80.12 91 LEU A N 1
ATOM 744 C CA . LEU A 1 91 ? -8.927 -3.223 18.537 1.00 80.12 91 LEU A CA 1
ATOM 745 C C . LEU A 1 91 ? -9.272 -2.386 19.772 1.00 80.12 91 LEU A C 1
ATOM 747 O O . LEU A 1 91 ? -8.400 -2.123 20.595 1.00 80.12 91 LEU A O 1
ATOM 751 N N . SER A 1 92 ? -10.547 -2.031 19.946 1.00 83.19 92 SER A N 1
ATOM 752 C CA . SER A 1 92 ? -11.042 -1.341 21.142 1.00 83.19 92 SER A CA 1
ATOM 753 C C . SER A 1 92 ? -10.737 -2.126 22.426 1.00 83.19 92 SER A C 1
ATOM 755 O O . SER A 1 92 ? -10.186 -1.570 23.379 1.00 83.19 92 SER A O 1
ATOM 757 N N . ILE A 1 93 ? -11.011 -3.437 22.438 1.00 85.56 93 ILE A N 1
ATOM 758 C CA . ILE A 1 93 ? -10.737 -4.313 23.589 1.00 85.56 93 ILE A CA 1
ATOM 759 C C . ILE A 1 93 ? -9.232 -4.395 23.871 1.00 85.56 93 ILE A C 1
ATOM 761 O O . ILE A 1 93 ? -8.808 -4.267 25.023 1.00 85.56 93 ILE A O 1
ATOM 765 N N . LYS A 1 94 ? -8.409 -4.587 22.833 1.00 87.12 94 LYS A N 1
ATOM 766 C CA . LYS A 1 94 ? -6.947 -4.652 22.974 1.00 87.12 94 LYS A CA 1
ATOM 767 C C . LYS A 1 94 ? -6.374 -3.330 23.485 1.00 87.12 94 LYS A C 1
ATOM 769 O O . LYS A 1 94 ? -5.561 -3.341 24.410 1.00 87.12 94 LYS A O 1
ATOM 774 N N . PHE A 1 95 ? -6.826 -2.202 22.937 1.00 90.94 95 PHE A N 1
ATOM 775 C CA . PHE A 1 95 ? -6.416 -0.871 23.374 1.00 90.94 95 PHE A CA 1
ATOM 776 C C . PHE A 1 95 ? -6.735 -0.651 24.856 1.00 90.94 95 PHE A C 1
ATOM 778 O O . PHE A 1 95 ? -5.856 -0.256 25.625 1.00 90.94 95 PHE A O 1
ATOM 785 N N . ASP A 1 96 ? -7.960 -0.972 25.287 1.00 91.81 96 ASP A N 1
ATOM 786 C CA . ASP A 1 96 ? -8.353 -0.799 26.685 1.00 91.81 96 ASP A CA 1
ATOM 787 C C . ASP A 1 96 ? -7.550 -1.701 27.628 1.00 91.81 96 ASP A C 1
ATOM 789 O O . ASP A 1 96 ? -7.100 -1.249 28.682 1.00 91.81 96 ASP A O 1
ATOM 793 N N . ARG A 1 97 ? -7.275 -2.946 27.218 1.00 91.12 97 ARG A N 1
ATOM 794 C CA . ARG A 1 97 ? -6.407 -3.868 27.963 1.00 91.12 97 ARG A CA 1
ATOM 795 C C . ARG A 1 97 ? -5.027 -3.256 28.209 1.00 91.12 97 ARG A C 1
ATOM 797 O O . ARG A 1 97 ? -4.557 -3.251 29.347 1.00 91.12 97 ARG A O 1
ATOM 804 N N . TYR A 1 98 ? -4.383 -2.712 27.175 1.00 90.94 98 TYR A N 1
ATOM 805 C CA . TYR A 1 98 ? -3.064 -2.086 27.319 1.00 90.94 98 TYR A CA 1
ATOM 806 C C . TYR A 1 98 ? -3.113 -0.766 28.098 1.00 90.94 98 TYR A C 1
ATOM 808 O O . TYR A 1 98 ? -2.208 -0.504 28.892 1.00 90.94 98 TYR A O 1
ATOM 816 N N . ARG A 1 99 ? -4.189 0.020 27.965 1.00 92.06 99 ARG A N 1
ATOM 817 C CA . ARG A 1 99 ? -4.435 1.221 28.783 1.00 92.06 99 ARG A CA 1
ATOM 818 C C . ARG A 1 99 ? -4.494 0.876 30.269 1.00 92.06 99 ARG A C 1
ATOM 820 O O . ARG A 1 99 ? -3.818 1.513 31.081 1.00 92.06 99 ARG A O 1
ATOM 827 N N . GLN A 1 100 ? -5.282 -0.136 30.628 1.00 89.75 100 GLN A N 1
ATOM 828 C CA . GLN A 1 100 ? -5.404 -0.611 32.005 1.00 89.75 100 GLN A CA 1
ATOM 829 C C . GLN A 1 100 ? -4.073 -1.161 32.522 1.00 89.75 100 GLN A C 1
ATOM 831 O O . GLN A 1 100 ? -3.654 -0.806 33.625 1.00 89.75 100 GLN A O 1
ATOM 836 N N . LEU A 1 101 ? -3.372 -1.959 31.709 1.00 87.69 101 LEU A N 1
ATOM 837 C CA . LEU A 1 101 ? -2.075 -2.524 32.069 1.00 87.69 101 LEU A CA 1
ATOM 838 C C . LEU A 1 101 ? -1.045 -1.421 32.348 1.00 87.69 101 LEU A C 1
ATOM 840 O O . LEU A 1 101 ? -0.444 -1.418 33.421 1.00 87.69 101 LEU A O 1
ATOM 844 N N . ARG A 1 102 ? -0.920 -0.427 31.459 1.00 86.94 102 ARG A N 1
ATOM 845 C CA . ARG A 1 102 ? -0.046 0.741 31.648 1.00 86.94 102 ARG A CA 1
ATOM 846 C C . ARG A 1 102 ? -0.400 1.523 32.909 1.00 86.94 102 ARG A C 1
ATOM 848 O O . ARG A 1 102 ? 0.493 1.946 33.637 1.00 86.94 102 ARG A O 1
ATOM 855 N N . ASN A 1 103 ? -1.684 1.742 33.187 1.00 85.00 103 ASN A N 1
ATOM 856 C CA . ASN A 1 103 ? -2.090 2.456 34.399 1.00 85.00 103 ASN A CA 1
ATOM 857 C C . ASN A 1 103 ? -1.762 1.648 35.663 1.00 85.00 103 ASN A C 1
ATOM 859 O O . ASN A 1 103 ? -1.281 2.211 36.645 1.00 85.00 103 ASN A O 1
ATOM 863 N N . SER A 1 104 ? -1.963 0.330 35.623 1.00 81.75 104 SER A N 1
ATOM 864 C CA . SER A 1 104 ? -1.679 -0.565 36.746 1.00 81.75 104 SER A CA 1
ATOM 865 C C . SER A 1 104 ? -0.190 -0.612 37.111 1.00 81.75 104 SER A C 1
ATOM 867 O O . SER A 1 104 ? 0.161 -0.684 38.284 1.00 81.75 104 SER A O 1
ATOM 869 N N . THR A 1 105 ? 0.695 -0.515 36.123 1.00 81.69 105 THR A N 1
ATOM 870 C CA . THR A 1 105 ? 2.143 -0.618 36.327 1.00 81.69 105 THR A CA 1
ATOM 871 C C . THR A 1 105 ? 2.747 0.736 36.677 1.00 81.69 105 THR A C 1
ATOM 873 O O . THR A 1 105 ? 3.542 0.833 37.605 1.00 81.69 105 THR A O 1
ATOM 876 N N . ASN A 1 106 ? 2.304 1.803 36.007 1.00 74.94 106 ASN A N 1
ATOM 877 C CA . ASN A 1 106 ? 2.876 3.139 36.161 1.00 74.94 106 ASN A CA 1
ATOM 878 C C . ASN A 1 106 ? 2.406 3.871 37.432 1.00 74.94 106 ASN A C 1
ATOM 880 O O . ASN A 1 106 ? 3.161 4.669 37.974 1.00 74.94 106 ASN A O 1
ATOM 884 N N . TYR A 1 107 ? 1.179 3.617 37.913 1.00 59.78 107 TYR A N 1
ATOM 885 C CA . TYR A 1 107 ? 0.652 4.265 39.128 1.00 59.78 107 TYR A CA 1
ATOM 886 C C . TYR A 1 107 ? 0.659 3.363 40.364 1.00 59.78 107 TYR A C 1
ATOM 888 O O . TYR A 1 107 ? 0.779 3.873 41.473 1.00 59.78 107 TYR A O 1
ATOM 896 N N . TYR A 1 108 ? 0.542 2.041 40.194 1.00 62.00 108 TYR A N 1
ATOM 897 C CA . TYR A 1 108 ? 0.453 1.098 41.318 1.00 62.00 108 TYR A CA 1
ATOM 898 C C . TYR A 1 108 ? 1.683 0.191 41.456 1.00 62.00 108 TYR A C 1
ATOM 900 O O . TYR A 1 108 ? 1.712 -0.644 42.357 1.00 62.00 108 TYR A O 1
ATOM 908 N N . GLY A 1 109 ? 2.689 0.333 40.583 1.00 66.94 109 GLY A N 1
ATOM 909 C CA . GLY A 1 109 ? 3.976 -0.360 40.704 1.00 66.94 109 GLY A CA 1
ATOM 910 C C . GLY A 1 109 ? 3.906 -1.883 40.567 1.00 66.94 109 GLY A C 1
ATOM 911 O O . GLY A 1 109 ? 4.781 -2.579 41.076 1.00 66.94 109 GLY A O 1
ATOM 912 N N . LYS A 1 110 ? 2.865 -2.428 39.921 1.00 73.19 110 LYS A N 1
ATOM 913 C CA . LYS A 1 110 ? 2.730 -3.880 39.733 1.00 73.19 110 LYS A CA 1
ATOM 914 C C . LYS A 1 110 ? 3.826 -4.424 38.814 1.00 73.19 110 LYS A C 1
ATOM 916 O O . LYS A 1 110 ? 4.099 -3.839 37.764 1.00 73.19 110 LYS A O 1
ATOM 921 N N . SER A 1 111 ? 4.405 -5.566 39.185 1.00 74.06 111 SER A N 1
ATOM 922 C CA . SER A 1 111 ? 5.321 -6.312 38.322 1.00 74.06 111 SER A CA 1
ATOM 923 C C . SER A 1 111 ? 4.579 -6.885 37.110 1.00 74.06 111 SER A C 1
ATOM 925 O O . SER A 1 111 ? 3.397 -7.232 37.182 1.00 74.06 111 SER A O 1
ATOM 927 N N . ILE A 1 112 ? 5.271 -6.948 35.973 1.00 80.50 112 ILE A N 1
ATOM 928 C CA . ILE A 1 112 ? 4.737 -7.441 34.699 1.00 80.50 112 ILE A CA 1
ATOM 929 C C . ILE A 1 112 ? 5.413 -8.775 34.394 1.00 80.50 112 ILE A C 1
ATOM 931 O O . ILE A 1 112 ? 6.630 -8.887 34.519 1.00 80.50 112 ILE A O 1
ATOM 935 N N . ALA A 1 113 ? 4.643 -9.775 33.966 1.00 85.38 113 ALA A N 1
ATOM 936 C CA . ALA A 1 113 ? 5.205 -11.026 33.466 1.00 85.38 113 ALA A CA 1
ATOM 937 C C . ALA A 1 113 ? 5.846 -10.822 32.084 1.00 85.38 113 ALA A C 1
ATOM 939 O O . ALA A 1 113 ? 5.278 -10.126 31.238 1.00 85.38 113 ALA A O 1
ATOM 940 N N . ILE A 1 114 ? 6.977 -11.485 31.826 1.00 84.75 114 ILE A N 1
ATOM 941 C CA . ILE A 1 114 ? 7.686 -11.413 30.536 1.00 84.75 114 ILE A CA 1
ATOM 942 C C . ILE A 1 114 ? 6.761 -11.716 29.347 1.00 84.75 114 ILE A C 1
ATOM 944 O O . ILE A 1 114 ? 6.740 -10.960 28.381 1.00 84.75 114 ILE A O 1
ATOM 948 N N . GLU A 1 115 ? 5.881 -12.712 29.484 1.00 85.12 115 GLU A N 1
ATOM 949 C CA . GLU A 1 115 ? 4.894 -13.105 28.469 1.00 85.12 115 GLU A CA 1
ATOM 950 C C . GLU A 1 115 ? 3.992 -11.944 28.028 1.00 85.12 115 GLU A C 1
ATOM 952 O O . GLU A 1 115 ? 3.547 -11.876 26.885 1.00 85.12 115 GLU A O 1
ATOM 957 N N . THR A 1 116 ? 3.684 -11.020 28.942 1.00 86.00 116 THR A N 1
ATOM 958 C CA . THR A 1 116 ? 2.834 -9.862 28.641 1.00 86.00 116 THR A CA 1
ATOM 959 C C . THR A 1 116 ? 3.596 -8.823 27.822 1.00 86.00 116 THR A C 1
ATOM 961 O O . THR A 1 116 ? 3.014 -8.198 26.936 1.00 86.00 116 THR A O 1
ATOM 964 N N . VAL A 1 117 ? 4.893 -8.657 28.091 1.00 86.12 117 VAL A N 1
ATOM 965 C CA . VAL A 1 117 ? 5.778 -7.766 27.328 1.00 86.12 117 VAL A CA 1
ATOM 966 C C . VAL A 1 117 ? 6.031 -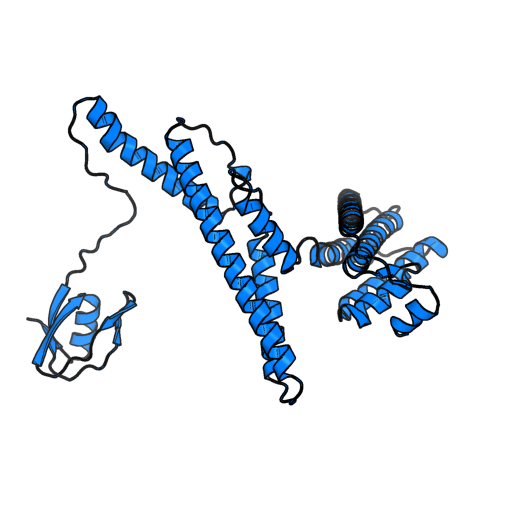8.340 25.939 1.00 86.12 117 VAL A C 1
ATOM 968 O O . VAL A 1 117 ? 5.912 -7.615 24.958 1.00 86.12 117 VAL A O 1
ATOM 971 N N . GLU A 1 118 ? 6.293 -9.642 25.837 1.00 85.81 118 GLU A N 1
ATOM 972 C CA . GLU A 1 118 ? 6.467 -10.332 24.555 1.00 85.81 118 GLU A CA 1
ATOM 973 C C . GLU A 1 118 ? 5.207 -10.242 23.690 1.00 85.81 118 GLU A C 1
ATOM 975 O O . GLU A 1 118 ? 5.293 -9.874 22.520 1.00 85.81 118 GLU A O 1
ATOM 980 N N . LYS A 1 119 ? 4.022 -10.464 24.277 1.00 87.06 119 LYS A N 1
ATOM 981 C CA . LYS A 1 119 ? 2.742 -10.243 23.582 1.00 87.06 119 LYS A CA 1
ATOM 982 C C . LYS A 1 119 ? 2.553 -8.790 23.160 1.00 87.06 119 LYS A C 1
ATOM 984 O O . LYS A 1 119 ? 2.025 -8.532 22.090 1.00 87.06 119 LYS A O 1
ATOM 989 N N . ALA A 1 120 ? 2.954 -7.819 23.979 1.00 86.38 120 ALA A N 1
ATOM 990 C CA . ALA A 1 120 ? 2.885 -6.409 23.598 1.00 86.38 120 ALA A CA 1
ATOM 991 C C . ALA A 1 120 ? 3.820 -6.087 22.419 1.00 86.38 120 ALA A C 1
ATOM 993 O O . ALA A 1 120 ? 3.423 -5.360 21.512 1.00 86.38 120 ALA A O 1
ATOM 994 N N . LEU A 1 121 ? 5.031 -6.650 22.411 1.00 85.44 121 LEU A N 1
ATOM 995 C CA . LEU A 1 121 ? 6.026 -6.476 21.349 1.00 85.44 121 LEU A CA 1
ATOM 996 C C . LEU A 1 121 ? 5.585 -7.064 20.004 1.00 85.44 121 LEU A C 1
ATOM 998 O O . LEU A 1 121 ? 6.067 -6.608 18.968 1.00 85.44 121 LEU A O 1
ATOM 1002 N N . THR A 1 122 ? 4.685 -8.046 20.001 1.00 81.94 122 THR A N 1
ATOM 1003 C CA . THR A 1 122 ? 4.097 -8.603 18.777 1.00 81.94 122 THR A CA 1
ATOM 1004 C C . THR A 1 122 ? 2.791 -7.900 18.407 1.00 81.94 122 THR A C 1
ATOM 1006 O O . THR A 1 122 ? 2.683 -7.348 17.314 1.00 81.94 122 THR A O 1
ATOM 1009 N N . GLU A 1 123 ? 1.829 -7.831 19.330 1.00 83.81 123 GLU A N 1
ATOM 1010 C CA . GLU A 1 123 ? 0.483 -7.324 19.048 1.00 83.81 123 GLU A CA 1
ATOM 1011 C C . GLU A 1 123 ? 0.456 -5.817 18.750 1.00 83.81 123 GLU A C 1
ATOM 1013 O O . GLU A 1 123 ? -0.264 -5.389 17.851 1.00 83.81 123 GLU A O 1
ATOM 1018 N N . ILE A 1 124 ? 1.207 -4.985 19.485 1.00 82.56 124 ILE A N 1
ATOM 1019 C CA . ILE A 1 124 ? 1.134 -3.523 19.312 1.00 82.56 124 ILE A CA 1
ATOM 1020 C C . ILE A 1 124 ? 1.699 -3.087 17.958 1.00 82.56 124 ILE A C 1
ATOM 1022 O O . ILE A 1 124 ? 1.039 -2.297 17.282 1.00 82.56 124 ILE A O 1
ATOM 1026 N N . PRO A 1 125 ? 2.859 -3.594 17.503 1.00 76.12 125 PRO A N 1
ATOM 1027 C CA . PRO A 1 125 ? 3.310 -3.324 16.149 1.00 76.12 125 PRO A CA 1
ATOM 1028 C C . PRO A 1 125 ? 2.336 -3.843 15.099 1.00 76.12 125 PRO A C 1
ATOM 1030 O O . PRO A 1 125 ? 2.081 -3.116 14.157 1.00 76.12 125 PRO A O 1
ATOM 1033 N N . GLU A 1 126 ? 1.743 -5.030 15.249 1.00 69.56 126 GLU A N 1
ATOM 1034 C CA . GLU A 1 126 ? 0.729 -5.510 14.296 1.00 69.56 126 GLU A CA 1
ATOM 1035 C C . GLU A 1 126 ? -0.467 -4.557 14.194 1.00 69.56 126 GLU A C 1
ATOM 1037 O O . GLU A 1 126 ? -0.909 -4.249 13.090 1.00 69.56 126 GLU A O 1
ATOM 1042 N N . ILE A 1 127 ? -0.930 -4.033 15.331 1.00 67.06 127 ILE A N 1
ATOM 1043 C CA . ILE A 1 127 ? -2.007 -3.043 15.418 1.00 67.06 127 ILE A CA 1
ATOM 1044 C C . ILE A 1 127 ? -1.593 -1.692 14.815 1.00 67.06 127 ILE A C 1
ATOM 1046 O O . ILE A 1 127 ? -2.364 -1.091 14.078 1.00 67.06 127 ILE A O 1
ATOM 1050 N N . SER A 1 128 ? -0.383 -1.206 15.093 1.00 54.72 128 SER A N 1
ATOM 1051 C CA . SER A 1 128 ? 0.137 0.046 14.517 1.00 54.72 128 SER A CA 1
ATOM 1052 C C . SER A 1 128 ? 0.469 -0.095 13.025 1.00 54.72 128 SER A C 1
ATOM 1054 O O . SER A 1 128 ? 0.442 0.870 12.270 1.00 54.72 128 SER A O 1
ATOM 1056 N N . ILE A 1 129 ? 0.742 -1.313 12.561 1.00 47.91 129 ILE A N 1
ATOM 1057 C CA . ILE A 1 129 ? 0.895 -1.647 11.142 1.00 47.91 129 ILE A CA 1
ATOM 1058 C C . ILE A 1 129 ? -0.482 -1.761 10.464 1.00 47.91 129 ILE A C 1
ATOM 1060 O O . ILE A 1 129 ? -0.547 -1.728 9.229 1.00 47.91 129 ILE A O 1
ATOM 1064 N N . MET A 1 130 ? -1.595 -1.846 11.216 1.00 43.16 130 MET A N 1
ATOM 1065 C CA . MET A 1 130 ? -2.925 -1.928 10.600 1.00 43.16 130 MET A CA 1
ATOM 1066 C C . MET A 1 130 ? -3.215 -0.725 9.693 1.00 43.16 130 MET A C 1
ATOM 1068 O O . MET A 1 130 ? -3.779 -0.945 8.631 1.00 43.16 130 MET A O 1
ATOM 1072 N N . GLU A 1 131 ? -2.693 0.467 9.979 1.00 45.16 131 GLU A N 1
ATOM 1073 C CA . GLU A 1 131 ? -2.816 1.730 9.207 1.00 45.16 131 GLU A CA 1
ATOM 1074 C C . GLU A 1 131 ? -1.530 2.558 8.928 1.00 45.16 131 GLU A C 1
ATOM 1076 O O . GLU A 1 131 ? -1.652 3.574 8.248 1.00 45.16 131 GLU A O 1
ATOM 1081 N N . ASP A 1 132 ? -0.299 2.101 9.225 1.00 40.19 132 ASP A N 1
ATOM 1082 C CA . ASP A 1 132 ? 0.864 2.567 8.413 1.00 40.19 132 ASP A CA 1
ATOM 1083 C C . ASP A 1 132 ? 0.772 2.020 6.967 1.00 40.19 132 ASP A C 1
ATOM 1085 O O . ASP A 1 132 ? 1.604 2.257 6.086 1.00 40.19 132 ASP A O 1
ATOM 1089 N N . GLY A 1 133 ? -0.282 1.242 6.704 1.00 45.81 133 GLY A N 1
ATOM 1090 C CA . GLY A 1 133 ? -0.540 0.560 5.457 1.00 45.81 133 GLY A CA 1
ATOM 1091 C C . GLY A 1 133 ? -2.005 0.288 5.135 1.00 45.81 133 GLY A C 1
ATOM 1092 O O . GLY A 1 133 ? -2.235 -0.607 4.322 1.00 45.81 133 GLY A O 1
ATOM 1093 N N . VAL A 1 134 ? -2.995 1.011 5.688 1.00 50.03 134 VAL A N 1
ATOM 1094 C CA . VAL A 1 134 ? -4.315 1.008 5.030 1.00 50.03 134 VAL A CA 1
ATOM 1095 C C . VAL A 1 134 ? -4.162 1.847 3.775 1.00 50.03 134 VAL A C 1
ATOM 1097 O O . VAL A 1 134 ? -4.035 3.075 3.813 1.00 50.03 134 VAL A O 1
ATOM 1100 N N . ILE A 1 135 ? -4.166 1.180 2.627 1.00 56.41 135 ILE A N 1
ATOM 1101 C CA . ILE A 1 135 ? -4.391 1.883 1.375 1.00 56.41 135 ILE A CA 1
ATOM 1102 C C . ILE A 1 135 ? -5.848 2.318 1.392 1.00 56.41 135 ILE A C 1
ATOM 1104 O O . ILE A 1 135 ? -6.755 1.542 1.127 1.00 56.41 135 ILE A O 1
ATOM 1108 N N . THR A 1 136 ? -6.078 3.568 1.772 1.00 62.34 136 THR A N 1
ATOM 1109 C CA . THR A 1 136 ? -7.362 4.223 1.573 1.00 62.34 136 THR A CA 1
ATOM 1110 C C . THR A 1 136 ? -7.485 4.645 0.111 1.00 62.34 136 THR A C 1
ATOM 1112 O O . THR A 1 136 ? -6.494 4.735 -0.621 1.00 62.34 136 THR A O 1
ATOM 1115 N N . PHE A 1 137 ? -8.711 4.942 -0.319 1.00 64.62 137 PHE A N 1
ATOM 1116 C CA . PHE A 1 137 ? -8.946 5.501 -1.650 1.00 64.62 137 PHE A CA 1
ATOM 1117 C C . PHE A 1 137 ? -8.115 6.775 -1.879 1.00 64.62 137 PHE A C 1
ATOM 1119 O O . PHE A 1 137 ? -7.504 6.930 -2.933 1.00 64.62 137 PHE A O 1
ATOM 1126 N N . ASP A 1 138 ? -8.020 7.633 -0.861 1.00 63.78 138 ASP A N 1
ATOM 1127 C CA . ASP A 1 138 ? -7.246 8.874 -0.916 1.00 63.78 138 ASP A CA 1
ATOM 1128 C C . ASP A 1 138 ? -5.740 8.605 -1.035 1.00 63.78 138 ASP A C 1
ATOM 1130 O O . ASP A 1 138 ? -5.056 9.273 -1.806 1.00 63.78 138 ASP A O 1
ATOM 1134 N N . ASN A 1 139 ? -5.216 7.584 -0.347 1.00 74.88 139 ASN A N 1
ATOM 1135 C CA . ASN A 1 139 ? -3.809 7.189 -0.466 1.00 74.88 139 ASN A CA 1
ATOM 1136 C C . ASN A 1 139 ? -3.486 6.661 -1.870 1.00 74.88 139 ASN A C 1
ATOM 1138 O O . ASN A 1 139 ? -2.448 7.011 -2.438 1.00 74.88 139 ASN A O 1
ATOM 1142 N N . LEU A 1 140 ? -4.371 5.842 -2.450 1.00 78.94 140 LEU A N 1
ATOM 1143 C CA . LEU A 1 140 ? -4.219 5.350 -3.822 1.00 78.94 140 LEU A CA 1
ATOM 1144 C C . LEU A 1 140 ? -4.287 6.503 -4.832 1.00 78.94 140 LEU A C 1
ATOM 1146 O O . LEU A 1 140 ? -3.475 6.564 -5.756 1.00 78.94 140 LEU A O 1
ATOM 1150 N N . TYR A 1 141 ? -5.213 7.438 -4.623 1.00 76.25 141 TYR A N 1
ATOM 1151 C CA . TYR A 1 141 ? -5.355 8.630 -5.447 1.00 76.25 141 TYR A CA 1
ATOM 1152 C C . TYR A 1 141 ? -4.119 9.534 -5.373 1.00 76.25 141 TYR A C 1
ATOM 1154 O O . TYR A 1 141 ? -3.586 9.910 -6.413 1.00 76.25 141 TYR A O 1
ATOM 1162 N N . GLU A 1 142 ? -3.612 9.844 -4.177 1.00 76.69 142 GLU A N 1
ATOM 1163 C CA . GLU A 1 142 ? -2.405 10.663 -4.024 1.00 76.69 142 GLU A CA 1
ATOM 1164 C C . GLU A 1 142 ? -1.161 9.959 -4.579 1.00 76.69 142 GLU A C 1
ATOM 1166 O O . GLU A 1 142 ? -0.326 10.607 -5.207 1.00 76.69 142 GLU A O 1
ATOM 1171 N N . THR A 1 143 ? -1.057 8.633 -4.434 1.00 84.69 143 THR A N 1
ATOM 1172 C CA . THR A 1 143 ? 0.027 7.846 -5.050 1.00 84.69 143 THR A CA 1
ATOM 1173 C C . THR A 1 143 ? -0.014 7.972 -6.570 1.00 84.69 143 THR A C 1
ATOM 1175 O O . THR A 1 143 ? 0.987 8.331 -7.185 1.00 84.69 143 THR A O 1
ATOM 1178 N N . LEU A 1 144 ? -1.184 7.762 -7.178 1.00 86.38 144 LEU A N 1
ATOM 1179 C CA . LEU A 1 144 ? -1.372 7.942 -8.616 1.00 86.38 144 LEU A CA 1
ATOM 1180 C C . LEU A 1 144 ? -1.088 9.378 -9.058 1.00 86.38 144 LEU A C 1
ATOM 1182 O O . LEU A 1 144 ? -0.476 9.607 -10.099 1.00 86.38 144 LEU A O 1
ATOM 1186 N N . ARG A 1 145 ? -1.539 10.359 -8.280 1.00 84.62 145 ARG A N 1
ATOM 1187 C CA . ARG A 1 145 ? -1.324 11.774 -8.561 1.00 84.62 145 ARG A CA 1
ATOM 1188 C C . ARG A 1 145 ? 0.169 12.087 -8.613 1.00 84.62 145 ARG A C 1
ATOM 1190 O O . ARG A 1 145 ? 0.633 12.655 -9.597 1.00 84.62 145 ARG A O 1
ATOM 1197 N N . LEU A 1 146 ? 0.924 11.695 -7.590 1.00 86.19 146 LEU A N 1
ATOM 1198 C CA . LEU A 1 146 ? 2.370 11.903 -7.539 1.00 86.19 146 LEU A CA 1
ATOM 1199 C C . LEU A 1 146 ? 3.093 11.172 -8.679 1.00 86.19 146 LEU A C 1
ATOM 1201 O O . LEU A 1 146 ? 3.981 11.762 -9.298 1.00 86.19 146 LEU A O 1
ATOM 1205 N N . GLU A 1 147 ? 2.657 9.956 -9.018 1.00 89.81 147 GLU A N 1
ATOM 1206 C CA . GLU A 1 147 ? 3.178 9.206 -10.162 1.00 89.81 147 GLU A CA 1
ATOM 1207 C C . GLU A 1 147 ? 2.919 9.940 -11.489 1.00 89.81 147 GLU A C 1
ATOM 1209 O O . GLU A 1 147 ? 3.787 9.968 -12.354 1.00 89.81 147 GLU A O 1
ATOM 1214 N N . LYS A 1 148 ? 1.770 10.604 -11.657 1.00 86.81 148 LYS A N 1
ATOM 1215 C CA . LYS A 1 148 ? 1.472 11.395 -12.865 1.00 86.81 148 LYS A CA 1
ATOM 1216 C C . LYS A 1 148 ? 2.310 12.668 -12.983 1.00 86.81 148 LYS A C 1
ATOM 1218 O O . LYS A 1 148 ? 2.665 13.045 -14.095 1.00 86.81 148 LYS A O 1
ATOM 1223 N N . TYR A 1 149 ? 2.566 13.362 -11.873 1.00 85.44 149 TYR A N 1
ATOM 1224 C CA . TYR A 1 149 ? 3.241 14.666 -11.906 1.00 85.44 149 TYR A CA 1
ATOM 1225 C C . TYR A 1 149 ? 4.762 14.567 -11.984 1.00 85.44 149 TYR A C 1
ATOM 1227 O O . TYR A 1 149 ? 5.398 15.442 -12.568 1.00 85.44 149 TYR A O 1
ATOM 1235 N N . LYS A 1 150 ? 5.359 13.538 -11.378 1.00 84.75 150 LYS A N 1
ATOM 1236 C CA . LYS A 1 150 ? 6.809 13.335 -11.438 1.00 84.75 150 LYS A CA 1
ATOM 1237 C C . LYS A 1 150 ? 7.186 12.662 -12.752 1.00 84.75 150 LYS A C 1
ATOM 1239 O O . LYS A 1 150 ? 6.516 11.727 -13.175 1.00 84.75 150 LYS A O 1
ATOM 1244 N N . THR A 1 151 ? 8.274 13.107 -13.370 1.00 81.88 151 THR A N 1
ATOM 1245 C CA . THR A 1 151 ? 8.859 12.447 -14.548 1.00 81.88 151 THR A CA 1
ATOM 1246 C C . THR A 1 151 ? 9.554 11.145 -14.162 1.00 81.88 151 THR A C 1
ATOM 1248 O O . THR A 1 151 ? 9.422 10.141 -14.852 1.00 81.88 151 THR A O 1
ATOM 1251 N N . GLU A 1 152 ? 10.238 11.149 -13.021 1.00 84.12 152 GLU A N 1
ATOM 1252 C CA . GLU A 1 152 ? 10.947 9.995 -12.471 1.00 84.12 152 GLU A CA 1
ATOM 1253 C C . GLU A 1 152 ? 9.988 8.970 -11.851 1.00 84.12 152 GLU A C 1
ATOM 1255 O O . GLU A 1 152 ? 8.858 9.296 -11.458 1.00 84.12 152 GLU A O 1
ATOM 1260 N N . LEU A 1 153 ? 10.454 7.723 -11.755 1.00 86.75 153 LEU A N 1
ATOM 1261 C CA . LEU A 1 153 ? 9.721 6.642 -11.107 1.00 86.75 153 LEU A CA 1
ATOM 1262 C C . LEU A 1 153 ? 9.646 6.905 -9.600 1.00 86.75 153 LEU A C 1
ATOM 1264 O O . LEU A 1 153 ? 10.661 7.065 -8.920 1.00 86.75 153 LEU A O 1
ATOM 1268 N N . GLN A 1 154 ? 8.433 6.945 -9.054 1.00 86.12 154 GLN A N 1
ATOM 1269 C CA . GLN A 1 154 ? 8.267 7.172 -7.625 1.00 86.12 154 GLN A CA 1
ATOM 1270 C C . GLN A 1 154 ? 8.718 5.949 -6.815 1.00 86.12 154 GLN A C 1
ATOM 1272 O O . GLN A 1 154 ? 8.370 4.812 -7.136 1.00 86.12 154 GLN A O 1
ATOM 1277 N N . LYS A 1 155 ? 9.399 6.199 -5.688 1.00 86.25 155 LYS A N 1
ATOM 1278 C CA . LYS A 1 155 ? 9.619 5.191 -4.644 1.00 86.25 155 LYS A CA 1
ATOM 1279 C C . LYS A 1 155 ? 8.295 4.859 -3.959 1.00 86.25 155 LYS A C 1
ATOM 1281 O O . LYS A 1 155 ? 7.718 5.703 -3.270 1.00 86.25 155 LYS A O 1
ATOM 1286 N N . ILE A 1 156 ? 7.823 3.638 -4.170 1.00 85.56 156 ILE A N 1
ATOM 1287 C CA . ILE A 1 156 ? 6.645 3.078 -3.510 1.00 85.56 156 ILE A CA 1
ATOM 1288 C C . ILE A 1 156 ? 7.110 2.011 -2.516 1.00 85.56 156 ILE A C 1
ATOM 1290 O O . ILE A 1 156 ? 8.131 1.354 -2.714 1.00 85.56 156 ILE A O 1
ATOM 1294 N N . ASP A 1 157 ? 6.375 1.871 -1.417 1.00 82.38 157 ASP A N 1
ATOM 1295 C CA . ASP A 1 157 ? 6.627 0.842 -0.415 1.00 82.38 157 ASP A CA 1
ATOM 1296 C C . ASP A 1 157 ? 6.553 -0.568 -1.024 1.00 82.38 157 ASP A C 1
ATOM 1298 O O . ASP A 1 157 ? 5.611 -0.897 -1.744 1.00 82.38 157 ASP A O 1
ATOM 1302 N N . LYS A 1 158 ? 7.507 -1.443 -0.688 1.00 82.62 158 LYS A N 1
ATOM 1303 C CA . LYS A 1 158 ? 7.578 -2.801 -1.262 1.00 82.62 158 LYS A CA 1
ATOM 1304 C C . LYS A 1 158 ? 6.358 -3.658 -0.937 1.00 82.62 158 LYS A C 1
ATOM 1306 O O . LYS A 1 158 ? 6.017 -4.571 -1.681 1.00 82.62 158 LYS A O 1
ATOM 1311 N N . SER A 1 159 ? 5.684 -3.369 0.175 1.00 79.25 159 SER A N 1
ATOM 1312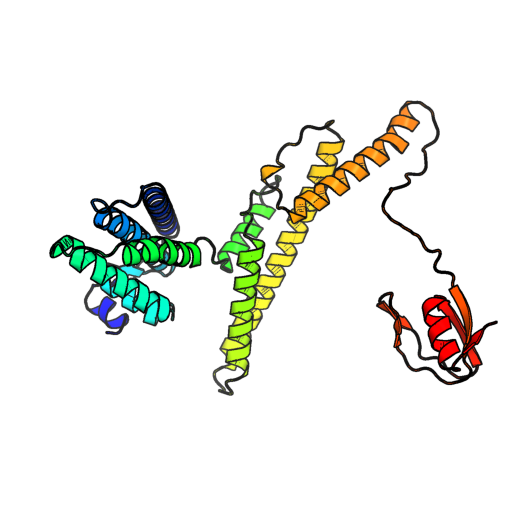 C CA . SER A 1 159 ? 4.474 -4.083 0.577 1.00 79.25 159 SER A CA 1
ATOM 1313 C C . SER A 1 159 ? 3.183 -3.460 0.032 1.00 79.25 159 SER A C 1
ATOM 1315 O O . SER A 1 159 ? 2.097 -3.931 0.366 1.00 79.25 159 SER A O 1
ATOM 1317 N N . PHE A 1 160 ? 3.275 -2.453 -0.846 1.00 83.31 160 PHE A N 1
ATOM 1318 C CA . PHE A 1 160 ? 2.128 -1.745 -1.416 1.00 83.31 160 PHE A CA 1
ATOM 1319 C C . PHE A 1 160 ? 1.104 -2.682 -2.066 1.00 83.31 160 PHE A C 1
ATOM 1321 O O . PHE A 1 160 ? -0.075 -2.613 -1.725 1.00 83.31 160 PHE A O 1
ATOM 1328 N N . TYR A 1 161 ? 1.525 -3.612 -2.931 1.00 83.31 161 TYR A N 1
ATOM 1329 C CA . TYR A 1 161 ? 0.581 -4.537 -3.572 1.00 83.31 161 TYR A CA 1
ATOM 1330 C C . TYR A 1 161 ? -0.097 -5.479 -2.574 1.00 83.31 161 TYR A C 1
ATOM 1332 O O . TYR A 1 161 ? -1.302 -5.707 -2.675 1.00 83.31 161 TYR A O 1
ATOM 1340 N N . LYS A 1 162 ? 0.635 -5.957 -1.559 1.00 83.44 162 LYS A N 1
ATOM 1341 C CA . LYS A 1 162 ? 0.066 -6.792 -0.487 1.00 83.44 162 LYS A CA 1
ATOM 1342 C C . LYS A 1 162 ? -0.993 -6.021 0.307 1.00 83.44 162 LYS A C 1
ATOM 1344 O O . LYS A 1 162 ? -2.082 -6.535 0.551 1.00 83.44 162 LYS A O 1
ATOM 1349 N N . LYS A 1 163 ? -0.699 -4.764 0.651 1.00 76.88 163 LYS A N 1
ATOM 1350 C CA . LYS A 1 163 ? -1.631 -3.854 1.334 1.00 76.88 163 LYS A CA 1
ATOM 1351 C C . LYS A 1 163 ? -2.870 -3.560 0.479 1.00 76.88 163 LYS A C 1
ATOM 1353 O O . LYS A 1 163 ? -3.983 -3.525 0.998 1.00 76.88 163 LYS A O 1
ATOM 1358 N N . LEU A 1 164 ? -2.693 -3.387 -0.831 1.00 82.06 164 LEU A N 1
ATOM 1359 C CA . LEU A 1 164 ? -3.783 -3.049 -1.749 1.00 82.06 164 LEU A CA 1
ATOM 1360 C C . LEU A 1 164 ? -4.732 -4.227 -1.937 1.00 82.06 164 LEU A C 1
ATOM 1362 O O . LEU A 1 164 ? -5.947 -4.046 -1.971 1.00 82.06 164 LEU A O 1
ATOM 1366 N N . LEU A 1 165 ? -4.172 -5.430 -2.036 1.00 84.50 165 LEU A N 1
ATOM 1367 C CA . LEU A 1 165 ? -4.941 -6.657 -2.152 1.00 84.50 165 LEU A CA 1
ATOM 1368 C C . LEU A 1 165 ? -5.847 -6.843 -0.930 1.00 84.50 165 LEU A C 1
ATOM 1370 O O . LEU A 1 165 ? -7.051 -7.023 -1.102 1.00 84.50 165 LEU A O 1
ATOM 1374 N N . ARG A 1 166 ? -5.307 -6.646 0.281 1.00 81.31 166 ARG A N 1
ATOM 1375 C CA . ARG A 1 166 ? -6.090 -6.661 1.526 1.00 81.31 166 ARG A CA 1
ATOM 1376 C C . ARG A 1 166 ? -7.241 -5.645 1.497 1.00 81.31 166 ARG A C 1
ATOM 1378 O O . ARG A 1 166 ? -8.383 -6.012 1.756 1.00 81.31 166 ARG A O 1
ATOM 1385 N N . TYR A 1 167 ? -6.975 -4.400 1.091 1.00 78.38 167 TYR A N 1
ATOM 1386 C CA . TYR A 1 167 ? -8.011 -3.362 0.971 1.00 78.38 167 TYR A CA 1
ATOM 1387 C C . TYR A 1 167 ? -9.140 -3.750 -0.000 1.00 78.38 167 TYR A C 1
ATOM 1389 O O . TYR A 1 167 ? -10.326 -3.571 0.292 1.00 78.38 167 TYR A O 1
ATOM 1397 N N . LEU A 1 168 ? -8.791 -4.293 -1.170 1.00 81.25 168 LEU A N 1
ATOM 1398 C CA . LEU A 1 168 ? -9.778 -4.714 -2.165 1.00 81.25 168 LEU A CA 1
ATOM 1399 C C . LEU A 1 168 ? -10.606 -5.911 -1.679 1.00 81.25 168 LEU A C 1
ATOM 1401 O O . LEU 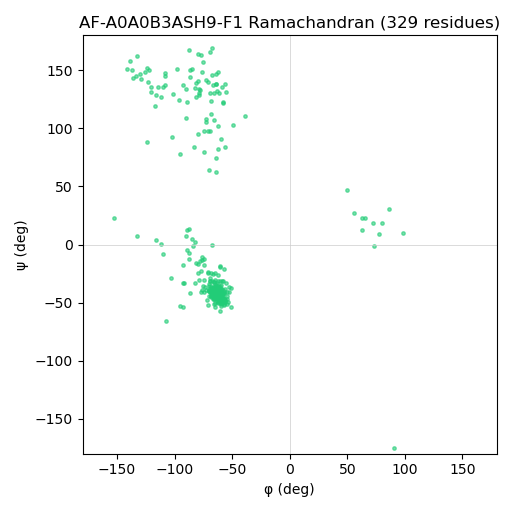A 1 168 ? -11.808 -5.968 -1.950 1.00 81.25 168 LEU A O 1
ATOM 1405 N N . GLU A 1 169 ? -9.990 -6.848 -0.958 1.00 83.62 169 GLU A N 1
ATOM 1406 C CA . GLU A 1 169 ? -10.670 -8.002 -0.365 1.00 83.62 169 GLU A CA 1
ATOM 1407 C C . GLU A 1 169 ? -11.655 -7.592 0.727 1.00 83.62 169 GLU A C 1
ATOM 1409 O O . GLU A 1 169 ? -12.814 -8.007 0.679 1.00 83.62 169 GLU A O 1
ATOM 1414 N N . GLU A 1 170 ? -11.247 -6.715 1.644 1.00 79.44 170 GLU A N 1
ATOM 1415 C CA . GLU A 1 170 ? -12.115 -6.159 2.687 1.00 79.44 170 GLU A CA 1
ATOM 1416 C C . GLU A 1 170 ? -13.333 -5.455 2.076 1.00 79.44 170 GLU A C 1
ATOM 1418 O O . GLU A 1 170 ? -14.479 -5.730 2.440 1.0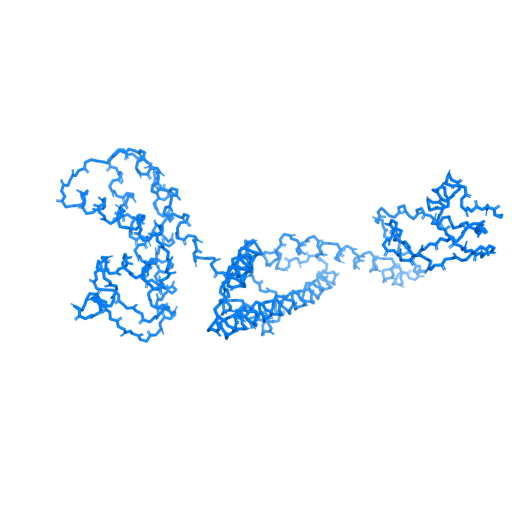0 79.44 170 GLU A O 1
ATOM 1423 N N . LYS A 1 171 ? -13.120 -4.597 1.069 1.00 76.12 171 LYS A N 1
ATOM 1424 C CA . LYS A 1 171 ? -14.218 -3.905 0.375 1.00 76.12 171 LYS A CA 1
ATOM 1425 C C . LYS A 1 171 ? -15.144 -4.866 -0.361 1.00 76.12 171 LYS A C 1
ATOM 1427 O O . LYS A 1 171 ? -16.360 -4.665 -0.365 1.00 76.12 171 LYS A O 1
ATOM 1432 N N . LYS A 1 172 ? -14.599 -5.930 -0.950 1.00 82.75 172 LYS A N 1
ATOM 1433 C CA . LYS A 1 172 ? -15.388 -6.981 -1.600 1.00 82.75 172 LYS A CA 1
ATOM 1434 C C . LYS A 1 172 ? -16.190 -7.799 -0.582 1.00 82.75 172 LYS A C 1
ATOM 1436 O O . LYS A 1 172 ? -17.331 -8.154 -0.869 1.00 82.75 172 LYS A O 1
ATOM 1441 N N . ALA A 1 173 ? -15.633 -8.077 0.595 1.00 81.31 173 ALA A N 1
ATOM 1442 C CA . ALA A 1 173 ? -16.326 -8.765 1.681 1.00 81.31 173 ALA A CA 1
ATOM 1443 C C . ALA A 1 173 ? -17.481 -7.918 2.237 1.00 81.31 173 ALA A C 1
ATOM 1445 O O . ALA A 1 173 ? -18.591 -8.429 2.401 1.00 81.31 173 ALA A O 1
ATOM 1446 N N . ILE A 1 174 ? -17.260 -6.611 2.426 1.00 77.38 174 ILE A N 1
ATOM 1447 C CA . ILE A 1 174 ? -18.310 -5.662 2.819 1.00 77.38 174 ILE A CA 1
ATOM 1448 C C . ILE A 1 174 ? -19.436 -5.663 1.784 1.00 77.38 174 ILE A C 1
ATOM 1450 O O . ILE A 1 174 ? -20.594 -5.819 2.166 1.00 77.38 174 ILE A O 1
ATOM 1454 N N . LEU A 1 175 ? -19.109 -5.570 0.491 1.00 79.06 175 LEU A N 1
ATOM 1455 C CA . LEU A 1 175 ? -20.107 -5.601 -0.579 1.00 79.06 175 LEU A CA 1
ATOM 1456 C C . LEU A 1 175 ? -20.955 -6.883 -0.529 1.00 79.06 175 LEU A C 1
ATOM 1458 O O . LEU A 1 175 ? -22.177 -6.792 -0.488 1.00 79.06 175 LEU A O 1
ATOM 1462 N N . LYS A 1 176 ? -20.326 -8.060 -0.410 1.00 81.44 176 LYS A N 1
ATOM 1463 C CA . LYS A 1 176 ? -21.041 -9.345 -0.282 1.00 81.44 176 LYS A CA 1
ATOM 1464 C C . LYS A 1 176 ? -21.945 -9.400 0.954 1.00 81.44 176 LYS A C 1
ATOM 1466 O O . LYS A 1 176 ? -23.067 -9.892 0.886 1.00 81.44 176 LYS A O 1
ATOM 1471 N N . SER A 1 177 ? -21.469 -8.884 2.089 1.00 76.62 177 SER A N 1
ATOM 1472 C CA . SER A 1 177 ? -22.256 -8.84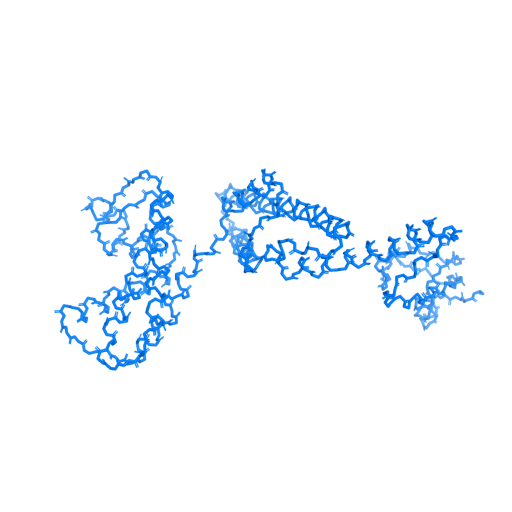1 3.328 1.00 76.62 177 SER A CA 1
ATOM 1473 C C . SER A 1 177 ? -23.472 -7.911 3.218 1.00 76.62 177 SER A C 1
ATOM 1475 O O . SER A 1 177 ? -24.516 -8.181 3.812 1.00 76.62 177 SER A O 1
ATOM 1477 N N . GLN A 1 178 ? -23.356 -6.836 2.433 1.00 72.25 178 GLN A N 1
ATOM 1478 C CA . GLN A 1 178 ? -24.443 -5.899 2.166 1.00 72.25 178 GLN A CA 1
ATOM 1479 C C . GLN A 1 178 ? -25.450 -6.480 1.170 1.00 72.25 178 GLN A C 1
ATOM 1481 O O . GLN A 1 178 ? -26.646 -6.336 1.389 1.00 72.25 178 GLN A O 1
ATOM 1486 N N . GLU A 1 179 ? -24.982 -7.200 0.148 1.00 69.75 179 GLU A N 1
ATOM 1487 C CA . GLU A 1 179 ? -25.829 -7.908 -0.823 1.00 69.75 179 GLU A CA 1
ATOM 1488 C C . GLU A 1 179 ? -26.685 -9.007 -0.171 1.00 69.75 179 GLU A C 1
ATOM 1490 O O . GLU A 1 179 ? -27.809 -9.234 -0.597 1.00 69.75 179 GLU A O 1
ATOM 1495 N N . SER A 1 180 ? -26.202 -9.656 0.896 1.00 67.00 180 SER A N 1
ATOM 1496 C CA . SER A 1 180 ? -26.976 -10.683 1.620 1.00 67.00 180 SER A CA 1
ATOM 1497 C C . SER A 1 180 ? -28.080 -10.144 2.544 1.00 67.00 180 SER A C 1
ATOM 1499 O O . SER A 1 180 ? -28.880 -10.924 3.058 1.00 67.00 180 SER A O 1
ATOM 1501 N N . LYS A 1 181 ? -28.121 -8.831 2.807 1.00 61.75 181 LYS A N 1
ATOM 1502 C CA . LYS A 1 181 ? -29.122 -8.208 3.684 1.00 61.75 181 LYS A CA 1
ATOM 1503 C C . LYS A 1 181 ? -30.191 -7.526 2.830 1.00 61.75 181 LYS A C 1
ATOM 1505 O O . LYS A 1 181 ? -30.055 -6.349 2.504 1.00 61.75 181 LYS A O 1
ATOM 1510 N N . ASP A 1 182 ? -31.268 -8.254 2.530 1.00 52.59 182 ASP A N 1
ATOM 1511 C CA . ASP A 1 182 ? -32.471 -7.767 1.834 1.00 52.59 182 ASP A CA 1
ATOM 1512 C C . ASP A 1 182 ? -33.215 -6.698 2.657 1.00 52.59 182 ASP A C 1
ATOM 1514 O O . ASP A 1 182 ? -34.260 -6.932 3.264 1.00 52.59 182 ASP A O 1
ATOM 1518 N N . SER A 1 183 ? -32.669 -5.486 2.711 1.00 59.50 183 SER A N 1
ATOM 1519 C CA . SER A 1 183 ? -33.373 -4.318 3.232 1.00 59.50 183 SER A CA 1
ATOM 1520 C C . SER A 1 183 ? -33.459 -3.259 2.142 1.00 59.50 183 SER A C 1
ATOM 1522 O O . SER A 1 183 ? -32.468 -2.910 1.509 1.00 59.50 183 SER A O 1
ATOM 1524 N N . VAL A 1 184 ? -34.655 -2.714 1.936 1.00 57.81 184 VAL A N 1
ATOM 1525 C CA . VAL A 1 184 ? -34.968 -1.707 0.903 1.00 57.81 184 VAL A CA 1
ATOM 1526 C C . VAL A 1 184 ? -34.087 -0.444 1.020 1.00 57.81 184 VAL A C 1
ATOM 1528 O O . VAL A 1 184 ? -33.870 0.259 0.036 1.00 57.81 184 VAL A O 1
ATOM 1531 N N . PHE A 1 185 ? -33.498 -0.196 2.196 1.00 54.81 185 PHE A N 1
ATOM 1532 C CA . PHE A 1 185 ? -32.560 0.899 2.469 1.00 54.81 185 PHE A CA 1
ATOM 1533 C C . PHE A 1 185 ? -31.079 0.568 2.178 1.00 54.81 185 PHE A C 1
ATOM 1535 O O . PHE A 1 185 ? -30.238 1.465 2.222 1.00 54.81 185 PHE A O 1
ATOM 1542 N N . ALA A 1 186 ? -30.734 -0.685 1.853 1.00 58.94 186 ALA A N 1
ATOM 1543 C CA . ALA A 1 186 ? -29.366 -1.103 1.525 1.00 58.94 186 ALA A CA 1
ATOM 1544 C C . ALA A 1 186 ? -28.961 -0.802 0.071 1.00 58.94 186 ALA A C 1
ATOM 1546 O O . ALA A 1 186 ? -27.774 -0.778 -0.239 1.00 58.94 186 ALA A O 1
ATOM 1547 N N . ASN A 1 187 ? -29.907 -0.515 -0.827 1.00 63.88 187 ASN A N 1
ATOM 1548 C CA . ASN A 1 187 ? -29.597 -0.313 -2.247 1.00 63.88 187 ASN A CA 1
ATOM 1549 C C . ASN A 1 187 ? -28.664 0.887 -2.501 1.00 63.88 187 ASN A C 1
ATOM 15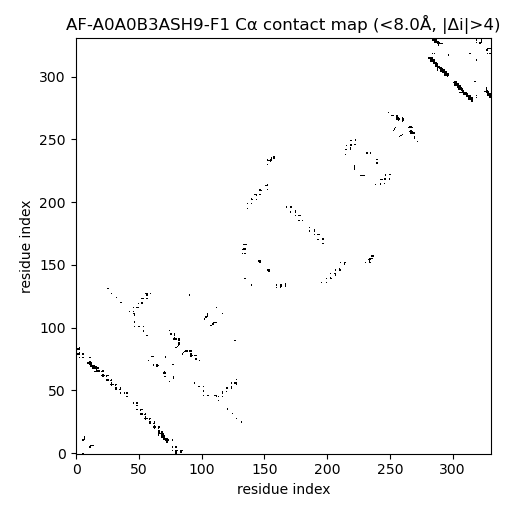51 O O . ASN A 1 187 ? -27.745 0.801 -3.318 1.00 63.88 187 ASN A O 1
ATOM 1555 N N . ASP A 1 188 ? -28.845 1.993 -1.771 1.00 65.25 188 ASP A N 1
ATOM 1556 C CA . ASP A 1 188 ? -27.999 3.184 -1.921 1.00 65.25 188 ASP A CA 1
ATOM 1557 C C . ASP A 1 188 ? -26.577 2.940 -1.382 1.00 65.25 188 ASP A C 1
ATOM 1559 O O . ASP A 1 188 ? -25.591 3.303 -2.026 1.00 65.25 188 ASP A O 1
ATOM 1563 N N . SER A 1 189 ? -26.438 2.242 -0.249 1.00 63.19 189 SER A N 1
ATOM 1564 C CA . SER A 1 189 ? -25.125 1.908 0.316 1.00 63.19 189 SER A CA 1
ATOM 1565 C C . SER A 1 189 ? -24.378 0.862 -0.517 1.00 63.19 189 SER A C 1
ATOM 1567 O O . SER A 1 189 ? -23.189 1.050 -0.767 1.00 63.19 189 SER A O 1
ATOM 1569 N N . ILE A 1 190 ? -25.065 -0.162 -1.039 1.00 72.31 190 ILE A N 1
ATOM 1570 C CA . ILE A 1 190 ? -24.495 -1.155 -1.967 1.00 72.31 190 ILE A CA 1
ATOM 1571 C C . ILE A 1 190 ? -23.962 -0.459 -3.224 1.00 72.31 190 ILE A C 1
ATOM 1573 O O . ILE A 1 190 ? -22.821 -0.696 -3.631 1.00 72.31 190 ILE A O 1
ATOM 1577 N N . SER A 1 191 ? -24.748 0.446 -3.820 1.00 72.94 191 SER A N 1
ATOM 1578 C CA . SER A 1 191 ? -24.338 1.172 -5.028 1.00 72.94 191 SER A CA 1
ATOM 1579 C C . SER A 1 191 ? -23.095 2.044 -4.797 1.00 72.94 191 SER A C 1
ATOM 1581 O O . SER A 1 191 ? -22.181 2.059 -5.627 1.00 72.94 191 SER A O 1
ATOM 1583 N N . LYS A 1 192 ? -23.006 2.710 -3.636 1.00 73.00 192 LYS A N 1
ATOM 1584 C CA . LYS A 1 192 ? -21.846 3.521 -3.239 1.00 73.00 192 LYS A CA 1
ATOM 1585 C C . LYS A 1 192 ? -20.608 2.660 -3.019 1.00 73.00 192 LYS A C 1
ATOM 1587 O O . LYS A 1 192 ? -19.550 2.995 -3.551 1.00 73.00 192 LYS A O 1
ATOM 1592 N N . THR A 1 193 ? -20.735 1.546 -2.298 1.00 72.06 193 THR A N 1
ATOM 1593 C CA . THR A 1 193 ? -19.633 0.599 -2.065 1.00 72.06 193 THR A CA 1
ATOM 1594 C C . THR A 1 193 ? -19.116 0.026 -3.382 1.00 72.06 193 THR A C 1
ATOM 1596 O O . THR A 1 193 ? -17.909 0.014 -3.623 1.00 72.06 193 THR A O 1
ATOM 1599 N N . LYS A 1 194 ? -20.023 -0.382 -4.278 1.00 80.44 194 LYS A N 1
ATOM 1600 C CA . LYS A 1 194 ? -19.673 -0.891 -5.606 1.00 80.44 194 LYS A CA 1
ATOM 1601 C C . LYS A 1 194 ? -18.922 0.156 -6.428 1.00 80.44 194 LYS A C 1
ATOM 1603 O O . LYS A 1 194 ? -17.846 -0.130 -6.944 1.00 80.44 194 LYS A O 1
ATOM 1608 N N . ARG A 1 195 ? -19.422 1.395 -6.463 1.00 80.19 195 ARG A N 1
ATOM 1609 C CA . ARG A 1 195 ? -18.766 2.506 -7.167 1.00 80.19 195 ARG A CA 1
ATOM 1610 C C . ARG A 1 195 ? -17.378 2.813 -6.605 1.00 80.19 195 ARG A C 1
ATOM 1612 O O . ARG A 1 195 ? -16.456 3.059 -7.374 1.00 80.19 195 ARG A O 1
ATOM 1619 N N . GLN A 1 196 ? -17.204 2.782 -5.285 1.00 73.12 196 GLN A N 1
ATOM 1620 C CA . GLN A 1 196 ? -15.890 2.968 -4.663 1.00 73.12 196 GLN A CA 1
ATOM 1621 C C . GLN A 1 196 ? -14.911 1.852 -5.044 1.00 73.12 196 GLN A C 1
ATOM 1623 O O . GLN A 1 196 ? -13.751 2.136 -5.346 1.00 73.12 196 GLN A O 1
ATOM 1628 N N . LEU A 1 197 ? -15.374 0.600 -5.070 1.00 81.00 197 LEU A N 1
ATOM 1629 C CA . LEU A 1 197 ? -14.557 -0.542 -5.475 1.00 81.00 197 LEU A CA 1
ATOM 1630 C C . LEU A 1 197 ? -14.132 -0.428 -6.944 1.00 81.00 197 LEU A C 1
ATOM 1632 O O . LEU A 1 197 ? -12.958 -0.615 -7.261 1.00 81.00 197 LEU A O 1
ATOM 1636 N N . ASP A 1 198 ? -15.066 -0.087 -7.830 1.00 83.12 198 ASP A N 1
ATOM 1637 C CA . ASP A 1 198 ? -14.789 0.052 -9.260 1.00 83.12 198 ASP A CA 1
ATOM 1638 C C . ASP A 1 198 ? -13.852 1.234 -9.540 1.00 83.12 198 ASP A C 1
ATOM 1640 O O . ASP A 1 198 ? -12.875 1.082 -10.274 1.00 83.12 198 ASP A O 1
ATOM 1644 N N . ASN A 1 199 ? -14.050 2.370 -8.866 1.00 81.81 199 ASN A N 1
ATOM 1645 C CA . ASN A 1 199 ? -13.121 3.497 -8.937 1.00 81.81 199 ASN A CA 1
ATOM 1646 C C . ASN A 1 199 ? -11.718 3.111 -8.445 1.00 81.81 199 ASN A C 1
ATOM 1648 O O . ASN A 1 199 ? -10.729 3.481 -9.070 1.00 81.81 199 ASN A O 1
ATOM 1652 N N . SER A 1 200 ? -11.612 2.344 -7.355 1.00 81.00 200 SER A N 1
ATOM 1653 C CA . SER A 1 200 ? -10.316 1.894 -6.826 1.00 81.00 200 SER A CA 1
ATOM 1654 C C . SER A 1 200 ? -9.581 0.994 -7.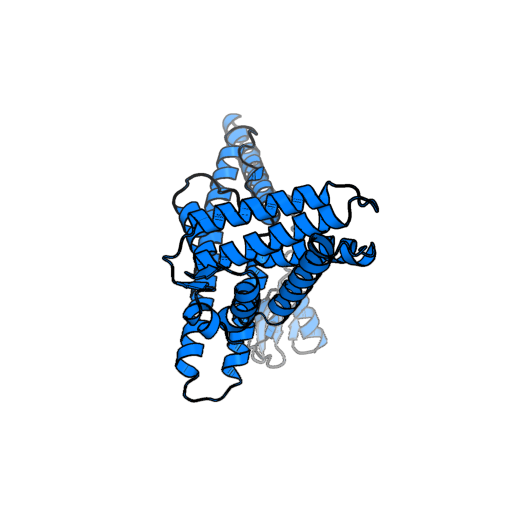822 1.00 81.00 200 SER A C 1
ATOM 1656 O O . SER A 1 200 ? -8.382 1.160 -8.037 1.00 81.00 200 SER A O 1
ATOM 1658 N N . LYS A 1 201 ? -10.297 0.081 -8.494 1.00 86.25 201 LYS A N 1
ATOM 1659 C CA . LYS A 1 201 ? -9.726 -0.739 -9.576 1.00 86.25 201 LYS A CA 1
ATOM 1660 C C . LYS A 1 201 ? -9.267 0.116 -10.755 1.00 86.25 201 LYS A C 1
ATOM 1662 O O . LYS A 1 201 ? -8.215 -0.158 -11.323 1.00 86.25 201 LYS A O 1
ATOM 1667 N N . MET A 1 202 ? -10.037 1.145 -11.111 1.00 87.69 202 MET A N 1
ATOM 1668 C CA . MET A 1 202 ? -9.676 2.061 -12.192 1.00 87.69 202 MET A CA 1
ATOM 1669 C C . MET A 1 202 ? -8.388 2.829 -11.869 1.00 87.69 202 MET A C 1
ATOM 1671 O O . MET A 1 202 ? -7.494 2.887 -12.708 1.00 87.69 202 MET A O 1
ATOM 1675 N N . LEU A 1 203 ? -8.254 3.342 -10.640 1.00 85.56 203 LEU A N 1
ATOM 1676 C CA . LEU A 1 203 ? -7.033 4.012 -10.179 1.00 85.56 203 LEU A CA 1
ATOM 1677 C C . LEU A 1 203 ? -5.825 3.070 -10.167 1.00 85.56 203 LEU A C 1
ATOM 1679 O O . LEU A 1 203 ? -4.737 3.476 -10.564 1.00 85.56 203 LEU A O 1
ATOM 1683 N N . LEU A 1 204 ? -6.009 1.817 -9.737 1.00 88.44 204 LEU A N 1
ATOM 1684 C CA . LEU A 1 204 ? -4.947 0.811 -9.765 1.00 88.44 204 LEU A CA 1
ATOM 1685 C C . LEU A 1 204 ? -4.470 0.540 -11.193 1.00 88.44 204 LEU A C 1
ATOM 1687 O O . LEU A 1 204 ? -3.268 0.533 -11.443 1.00 88.44 204 LEU A O 1
ATOM 1691 N N . LYS A 1 205 ? -5.407 0.335 -12.124 1.00 90.38 205 LYS A N 1
ATOM 1692 C CA . LYS A 1 205 ? -5.077 0.118 -13.533 1.00 90.38 205 LYS A CA 1
ATOM 1693 C C . LYS A 1 205 ? -4.271 1.293 -14.087 1.00 90.38 205 LYS A C 1
ATOM 1695 O O . LYS A 1 205 ? -3.223 1.086 -14.685 1.00 90.38 205 LYS A O 1
ATOM 1700 N N . GLU A 1 206 ? -4.718 2.517 -13.822 1.00 91.31 206 GLU A N 1
ATOM 1701 C CA . GLU A 1 206 ? -4.019 3.712 -14.291 1.00 91.31 206 GLU A CA 1
ATOM 1702 C C . GLU A 1 206 ? -2.629 3.867 -13.647 1.00 91.31 206 GLU A C 1
ATOM 1704 O O . GLU A 1 206 ? -1.676 4.258 -14.319 1.00 91.31 206 GLU A O 1
ATOM 1709 N N . LEU A 1 207 ? -2.485 3.532 -12.359 1.00 90.50 207 LEU A N 1
ATOM 1710 C CA . LEU A 1 207 ? -1.191 3.551 -11.670 1.00 90.50 207 LEU A CA 1
ATOM 1711 C C . LEU A 1 207 ? -0.213 2.570 -12.316 1.00 90.50 207 LEU A C 1
ATOM 1713 O O . LEU A 1 207 ? 0.935 2.933 -12.564 1.00 90.50 207 LEU A O 1
ATOM 1717 N N . TYR A 1 208 ? -0.680 1.356 -12.605 1.00 91.31 208 TYR A N 1
ATOM 1718 C CA . TYR A 1 208 ? 0.117 0.334 -13.269 1.00 91.31 208 TYR A CA 1
ATOM 1719 C C . TYR A 1 208 ? 0.594 0.805 -14.647 1.00 91.31 208 TYR A C 1
ATOM 1721 O O . TYR A 1 208 ? 1.794 0.838 -14.884 1.00 91.31 208 TYR A O 1
ATOM 1729 N N . GLU A 1 209 ? -0.315 1.268 -15.512 1.00 92.25 209 GLU A N 1
ATOM 1730 C CA . GLU A 1 209 ? 0.018 1.736 -16.869 1.00 92.25 209 GLU A CA 1
ATOM 1731 C C . GLU A 1 209 ? 1.030 2.898 -16.855 1.00 92.25 209 GLU A C 1
ATOM 1733 O O . GLU A 1 209 ? 1.947 2.973 -17.681 1.00 92.25 209 GLU A O 1
ATOM 1738 N N . LYS A 1 210 ? 0.902 3.820 -15.890 1.00 91.50 210 LYS A N 1
ATOM 1739 C CA . LYS A 1 210 ? 1.845 4.938 -15.741 1.00 91.50 210 LYS A CA 1
ATOM 1740 C C . LYS A 1 210 ? 3.226 4.476 -15.297 1.00 91.50 210 LYS A C 1
ATOM 1742 O O . LYS A 1 210 ? 4.217 4.944 -15.857 1.00 91.50 210 LYS A O 1
ATOM 1747 N N . ARG A 1 211 ? 3.299 3.570 -14.321 1.00 92.75 211 ARG A N 1
ATOM 1748 C CA . ARG A 1 211 ? 4.576 3.004 -13.868 1.00 92.75 211 ARG A CA 1
ATOM 1749 C C . ARG A 1 211 ? 5.226 2.161 -14.955 1.00 92.75 211 ARG A C 1
ATOM 1751 O O . ARG A 1 211 ? 6.413 2.329 -15.202 1.00 92.75 211 ARG A O 1
ATOM 1758 N N . GLU A 1 212 ? 4.447 1.350 -15.662 1.00 92.75 212 GLU A N 1
ATOM 1759 C CA . GLU A 1 212 ? 4.901 0.542 -16.796 1.00 92.75 212 GLU A CA 1
ATOM 1760 C C . GLU A 1 212 ? 5.592 1.407 -17.856 1.00 92.75 212 GLU A C 1
ATOM 1762 O O . GLU A 1 212 ? 6.745 1.153 -18.207 1.00 92.75 212 GLU A O 1
ATOM 1767 N N . THR A 1 213 ? 4.941 2.494 -18.282 1.00 91.75 213 THR A N 1
ATOM 1768 C CA . THR A 1 213 ? 5.512 3.434 -19.262 1.00 91.75 213 THR A CA 1
ATOM 1769 C C . THR A 1 213 ? 6.858 3.991 -18.785 1.00 91.75 213 THR A C 1
ATOM 1771 O O . THR A 1 213 ? 7.846 3.968 -19.517 1.00 91.75 213 THR A O 1
ATOM 1774 N N . LYS A 1 214 ? 6.934 4.427 -17.522 1.00 90.88 214 LYS A N 1
ATOM 1775 C CA . LYS A 1 214 ? 8.170 4.973 -16.946 1.00 90.88 214 LYS A CA 1
ATOM 1776 C C . LYS A 1 214 ? 9.287 3.945 -16.834 1.00 90.88 214 LYS A C 1
ATOM 1778 O O . LYS A 1 214 ? 10.446 4.292 -17.031 1.00 90.88 214 LYS A O 1
ATOM 1783 N N . ILE A 1 215 ? 8.966 2.694 -16.514 1.00 90.88 215 ILE A N 1
ATOM 1784 C CA . ILE A 1 215 ? 9.961 1.619 -16.426 1.00 90.88 215 ILE A CA 1
ATOM 1785 C C . ILE A 1 215 ? 10.533 1.313 -17.814 1.00 90.88 215 ILE A C 1
ATOM 1787 O O . ILE A 1 215 ? 11.740 1.100 -17.938 1.00 90.88 215 ILE A O 1
ATOM 1791 N N . ILE A 1 216 ? 9.704 1.343 -18.862 1.00 90.56 216 ILE A N 1
ATOM 1792 C CA . ILE A 1 216 ? 10.158 1.195 -20.252 1.00 90.56 216 ILE A CA 1
ATOM 1793 C C . ILE A 1 216 ? 11.112 2.336 -20.628 1.00 90.56 216 ILE A C 1
ATOM 1795 O O . ILE A 1 216 ? 12.203 2.075 -21.145 1.00 90.56 216 ILE A O 1
ATOM 1799 N N . ASP A 1 217 ? 10.742 3.583 -20.329 1.00 89.00 217 ASP A N 1
ATOM 1800 C CA . ASP A 1 217 ? 11.574 4.762 -20.602 1.00 89.00 217 ASP A CA 1
ATOM 1801 C C . ASP A 1 217 ? 12.899 4.728 -19.828 1.00 89.00 217 ASP A C 1
ATOM 1803 O O . ASP A 1 217 ? 13.965 5.050 -20.372 1.00 89.00 217 ASP A O 1
ATOM 1807 N N . LEU A 1 218 ? 12.851 4.277 -18.572 1.00 87.88 218 LEU A N 1
ATOM 1808 C CA . LEU A 1 218 ? 14.027 4.062 -17.737 1.00 87.88 218 LEU A CA 1
ATOM 1809 C C . LEU A 1 218 ? 14.938 2.998 -18.359 1.00 87.88 218 LEU A C 1
ATOM 1811 O O . LEU A 1 218 ? 16.120 3.258 -18.572 1.00 87.88 218 LEU A O 1
ATOM 1815 N N . ALA A 1 219 ? 14.400 1.832 -18.727 1.00 88.31 219 ALA A N 1
ATOM 1816 C CA . ALA A 1 219 ? 15.158 0.746 -19.351 1.00 88.31 219 ALA A CA 1
ATOM 1817 C C . ALA A 1 219 ? 15.807 1.178 -20.676 1.00 88.31 219 ALA A C 1
ATOM 1819 O O . ALA A 1 219 ? 16.972 0.866 -20.951 1.00 88.31 219 ALA A O 1
ATOM 1820 N N . LEU A 1 220 ? 15.077 1.940 -21.492 1.00 86.56 220 LEU A N 1
ATOM 1821 C CA . LEU A 1 220 ? 15.575 2.503 -22.742 1.00 86.56 220 LEU A CA 1
ATOM 1822 C C . LEU A 1 220 ? 16.748 3.460 -22.494 1.00 86.56 220 LEU A C 1
ATOM 1824 O O . LEU A 1 220 ? 17.759 3.388 -23.200 1.00 86.56 220 LEU A O 1
ATOM 1828 N N . SER A 1 221 ? 16.623 4.331 -21.492 1.00 85.56 221 SER A N 1
ATOM 1829 C CA . SER A 1 221 ? 17.651 5.301 -21.105 1.00 85.56 221 SER A CA 1
ATOM 1830 C C . SER A 1 221 ? 18.891 4.610 -20.536 1.00 85.56 221 SER A C 1
ATOM 1832 O O . SER A 1 221 ? 20.002 4.900 -20.977 1.00 85.56 221 SER A O 1
ATOM 1834 N N . SER A 1 222 ? 18.719 3.619 -19.658 1.00 84.31 222 SER A N 1
ATOM 1835 C CA . SER A 1 222 ? 19.819 2.820 -19.101 1.00 84.31 222 SER A CA 1
ATOM 1836 C C . SER A 1 222 ? 20.591 2.056 -20.179 1.00 84.31 222 SER A C 1
ATOM 1838 O O . SER A 1 222 ? 21.819 1.995 -20.135 1.00 84.31 222 SER A O 1
ATOM 1840 N N . SER A 1 223 ? 19.894 1.527 -21.189 1.00 83.19 223 SER A N 1
ATOM 1841 C CA . SER A 1 223 ? 20.539 0.870 -22.331 1.00 83.19 223 SER A CA 1
ATOM 1842 C C . SER A 1 223 ? 21.299 1.854 -23.239 1.00 83.19 223 SER A C 1
ATOM 1844 O O . SER A 1 223 ? 22.296 1.481 -23.851 1.00 83.19 223 SER A O 1
ATOM 1846 N N . ARG A 1 224 ? 20.880 3.129 -23.325 1.00 82.62 224 ARG A N 1
ATOM 1847 C CA . ARG A 1 224 ? 21.648 4.183 -24.028 1.00 82.62 224 ARG A CA 1
ATOM 1848 C C . ARG A 1 224 ? 22.884 4.627 -23.247 1.00 82.62 224 ARG A C 1
ATOM 1850 O O . ARG A 1 224 ? 23.897 4.931 -23.864 1.00 82.62 224 ARG A O 1
ATOM 1857 N N . ALA A 1 225 ? 22.788 4.689 -21.922 1.00 75.00 225 ALA A N 1
ATOM 1858 C CA . ALA A 1 225 ? 23.797 5.281 -21.047 1.00 75.00 225 ALA A CA 1
ATOM 1859 C C . ALA A 1 225 ? 24.915 4.314 -20.603 1.00 75.00 225 ALA A C 1
ATOM 1861 O O . ALA A 1 225 ? 25.667 4.639 -19.690 1.00 75.00 225 ALA A O 1
ATOM 1862 N N . SER A 1 226 ? 25.053 3.139 -21.230 1.00 60.72 226 SER A N 1
ATOM 1863 C CA . SER A 1 226 ? 26.106 2.155 -20.918 1.00 60.72 226 SER A CA 1
ATOM 1864 C C . SER A 1 226 ? 26.231 1.824 -19.420 1.00 60.72 226 SER A C 1
ATOM 1866 O O . SER A 1 226 ? 27.333 1.759 -18.880 1.00 60.72 226 SER A O 1
ATOM 1868 N N . GLY A 1 227 ? 25.102 1.571 -18.748 1.00 55.09 227 GLY A N 1
ATOM 1869 C CA . GLY A 1 227 ? 25.100 0.857 -17.465 1.00 55.09 227 GLY A CA 1
ATOM 1870 C C . GLY A 1 227 ? 25.033 1.691 -16.184 1.00 55.09 227 GLY A C 1
ATOM 1871 O O . GLY A 1 227 ? 25.152 1.115 -15.104 1.00 55.09 227 GLY A O 1
ATOM 1872 N N . THR A 1 228 ? 24.786 3.001 -16.232 1.00 53.22 228 THR A N 1
ATOM 1873 C CA . THR A 1 228 ? 24.404 3.733 -15.014 1.00 53.22 228 THR A CA 1
ATOM 1874 C C . THR A 1 228 ? 22.963 3.400 -14.633 1.00 53.22 228 THR A C 1
ATOM 1876 O O . THR A 1 228 ? 21.999 3.951 -15.163 1.00 53.22 228 THR A O 1
ATOM 1879 N N . VAL A 1 229 ? 22.827 2.465 -13.693 1.00 59.44 229 VAL A N 1
ATOM 1880 C CA . VAL A 1 229 ? 21.569 2.143 -13.017 1.00 59.44 229 VAL A CA 1
ATOM 1881 C C . VAL A 1 229 ? 21.264 3.268 -12.028 1.00 59.44 229 VAL A C 1
ATOM 1883 O O . VAL A 1 229 ? 21.565 3.175 -10.840 1.00 59.44 229 VAL A O 1
ATOM 1886 N N . GLN A 1 230 ? 20.725 4.374 -12.528 1.00 56.50 230 GLN A N 1
ATOM 1887 C CA . GLN A 1 230 ? 20.050 5.333 -11.662 1.00 56.50 230 GLN A CA 1
ATOM 1888 C C . GLN A 1 230 ? 18.654 4.761 -11.353 1.00 56.50 230 GLN A C 1
ATOM 1890 O O . GLN A 1 230 ? 17.989 4.229 -12.238 1.00 56.50 230 GLN A O 1
ATOM 1895 N N . ASP A 1 231 ? 18.264 4.781 -10.076 1.00 61.41 231 ASP A N 1
ATOM 1896 C CA . ASP A 1 231 ? 16.904 4.490 -9.582 1.00 61.41 231 ASP A CA 1
ATOM 1897 C C . ASP A 1 231 ? 16.434 3.028 -9.424 1.00 61.41 231 ASP A C 1
ATOM 1899 O O . ASP A 1 231 ? 15.243 2.788 -9.213 1.00 61.41 231 ASP A O 1
ATOM 1903 N N . ALA A 1 232 ? 17.331 2.032 -9.367 1.00 67.06 232 ALA A N 1
ATOM 1904 C CA . ALA A 1 232 ? 16.930 0.637 -9.083 1.00 67.06 232 ALA A CA 1
ATOM 1905 C C . ALA A 1 232 ? 16.240 0.418 -7.719 1.00 67.06 232 ALA A C 1
ATOM 1907 O O . ALA A 1 232 ? 15.550 -0.589 -7.527 1.00 67.06 232 ALA A O 1
ATOM 1908 N N . ASP A 1 233 ? 16.408 1.350 -6.781 1.00 75.75 233 ASP A N 1
ATOM 1909 C CA . ASP A 1 233 ? 15.751 1.320 -5.472 1.00 75.75 233 ASP A CA 1
ATOM 1910 C C . ASP A 1 233 ? 14.260 1.686 -5.531 1.00 75.75 233 ASP A C 1
ATOM 1912 O O . ASP A 1 233 ? 13.532 1.404 -4.582 1.00 75.75 233 ASP A O 1
ATOM 1916 N N . ALA A 1 234 ? 13.798 2.329 -6.612 1.00 83.31 234 ALA A N 1
ATOM 1917 C CA . ALA A 1 234 ? 12.396 2.716 -6.793 1.00 83.31 234 ALA A CA 1
ATOM 1918 C C . ALA A 1 234 ? 11.531 1.617 -7.437 1.00 83.31 234 ALA A C 1
ATOM 1920 O O . ALA A 1 234 ? 10.301 1.724 -7.426 1.00 83.31 234 ALA A O 1
ATOM 1921 N N . LEU A 1 235 ? 12.168 0.577 -7.984 1.00 86.06 235 LEU A N 1
ATOM 1922 C CA . LEU A 1 235 ? 11.509 -0.573 -8.598 1.00 86.06 235 LEU A CA 1
ATOM 1923 C C . LEU A 1 235 ? 11.007 -1.547 -7.528 1.00 86.06 235 LEU A C 1
ATOM 1925 O O . LEU A 1 235 ? 11.748 -1.934 -6.617 1.00 86.06 235 LEU A O 1
ATOM 1929 N N . LEU A 1 236 ? 9.762 -1.987 -7.686 1.00 87.69 236 LEU A N 1
ATOM 1930 C CA . LEU A 1 236 ? 9.211 -3.131 -6.962 1.00 87.69 236 LEU A CA 1
ATOM 1931 C C . LEU A 1 236 ? 9.868 -4.439 -7.445 1.00 87.69 236 LEU A C 1
ATOM 1933 O O . LEU A 1 236 ? 10.540 -4.467 -8.475 1.00 87.69 236 LEU A O 1
ATOM 1937 N N . GLU A 1 237 ? 9.700 -5.528 -6.691 1.00 84.88 237 GLU A N 1
ATOM 1938 C CA . GLU A 1 237 ? 10.302 -6.830 -7.033 1.00 84.88 237 GLU A CA 1
ATOM 1939 C C . GLU A 1 237 ? 9.838 -7.322 -8.412 1.00 84.88 237 GLU A C 1
ATOM 1941 O O . GLU A 1 237 ? 10.680 -7.602 -9.265 1.00 84.88 237 GLU A O 1
ATOM 1946 N N . ASP A 1 238 ? 8.528 -7.297 -8.666 1.00 84.12 238 ASP A N 1
AT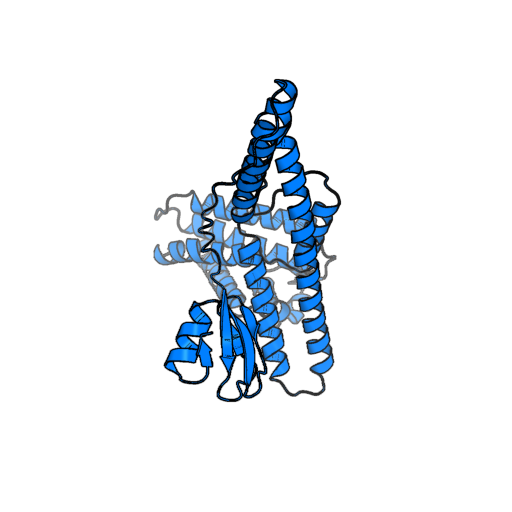OM 1947 C CA . ASP A 1 238 ? 7.939 -7.698 -9.954 1.00 84.12 238 ASP A CA 1
ATOM 1948 C C . ASP A 1 238 ? 8.386 -6.773 -11.107 1.00 84.12 238 ASP A C 1
ATOM 1950 O O . ASP A 1 238 ? 8.688 -7.204 -12.219 1.00 84.12 238 ASP A O 1
ATOM 1954 N N . GLU A 1 239 ? 8.492 -5.469 -10.835 1.00 89.81 239 GLU A N 1
ATOM 1955 C CA . GLU A 1 239 ? 8.913 -4.461 -11.817 1.00 89.81 239 GLU A CA 1
ATOM 1956 C C . GLU A 1 239 ? 10.392 -4.594 -12.191 1.00 89.81 239 GLU A C 1
ATOM 1958 O O . GLU A 1 239 ? 10.791 -4.286 -13.316 1.00 89.81 239 GLU A O 1
ATOM 1963 N N . ARG A 1 240 ? 11.221 -5.058 -11.252 1.00 88.62 240 ARG A N 1
ATOM 1964 C CA . ARG A 1 240 ? 12.654 -5.260 -11.462 1.00 88.62 240 ARG A CA 1
ATOM 1965 C C . ARG A 1 240 ? 12.920 -6.388 -12.450 1.00 88.62 240 ARG A C 1
ATOM 1967 O O . ARG A 1 240 ? 13.845 -6.276 -13.256 1.00 88.62 240 ARG A O 1
ATOM 1974 N N . GLU A 1 241 ? 12.121 -7.449 -12.411 1.00 88.06 241 GLU A N 1
ATOM 1975 C CA . GLU A 1 241 ? 12.209 -8.536 -13.386 1.00 88.06 241 GLU A CA 1
ATOM 1976 C C . GLU A 1 241 ? 11.915 -8.022 -14.802 1.00 88.06 241 GLU A C 1
ATOM 1978 O O . GLU A 1 241 ? 12.735 -8.199 -15.709 1.00 88.06 241 GLU A O 1
ATOM 1983 N N . MET A 1 242 ? 10.813 -7.279 -14.964 1.00 89.44 242 MET A N 1
ATOM 1984 C CA . MET A 1 242 ? 10.450 -6.641 -16.232 1.00 89.44 242 MET A CA 1
ATOM 1985 C C . MET A 1 242 ? 11.546 -5.687 -16.728 1.00 89.44 242 MET A C 1
ATOM 1987 O O . MET A 1 242 ? 11.960 -5.761 -17.886 1.00 89.44 242 MET A O 1
ATOM 1991 N N . TYR A 1 243 ? 12.053 -4.815 -15.854 1.00 90.44 243 TYR A N 1
ATOM 1992 C CA . TYR A 1 243 ? 13.114 -3.864 -16.183 1.00 90.44 243 TYR A CA 1
ATOM 1993 C C . TYR A 1 243 ? 14.371 -4.569 -16.715 1.00 90.44 243 TYR A C 1
ATOM 1995 O O . TYR A 1 243 ? 14.876 -4.218 -17.782 1.00 90.44 243 TYR A O 1
ATOM 2003 N N . ASN A 1 244 ? 14.850 -5.603 -16.018 1.00 88.88 244 ASN A N 1
ATOM 2004 C CA . ASN A 1 244 ? 16.041 -6.348 -16.427 1.00 88.88 244 ASN A CA 1
ATOM 2005 C C . ASN A 1 244 ? 15.844 -7.046 -17.780 1.00 88.88 244 ASN A C 1
ATOM 2007 O O . ASN A 1 244 ? 16.742 -7.025 -18.628 1.00 88.88 244 ASN A O 1
ATOM 2011 N N . ALA A 1 245 ? 14.665 -7.634 -18.008 1.00 89.44 245 ALA A N 1
ATOM 2012 C CA . ALA A 1 245 ? 14.324 -8.256 -19.284 1.00 89.44 245 ALA A CA 1
ATOM 2013 C C . ALA A 1 245 ? 14.349 -7.236 -20.437 1.00 89.44 245 ALA A C 1
ATOM 2015 O O . ALA A 1 245 ? 14.955 -7.497 -21.481 1.00 89.44 245 ALA A O 1
ATOM 2016 N N . LEU A 1 246 ? 13.768 -6.049 -20.230 1.00 90.50 246 LEU A N 1
ATOM 2017 C CA . LEU A 1 246 ? 13.757 -4.965 -21.215 1.00 90.50 246 LEU A CA 1
ATOM 2018 C C . LEU A 1 246 ? 15.161 -4.428 -21.509 1.00 90.50 246 LEU A C 1
ATOM 2020 O O . LEU A 1 246 ? 15.521 -4.267 -22.674 1.00 90.50 246 LEU A O 1
ATOM 2024 N N . VAL A 1 247 ? 15.985 -4.196 -20.484 1.00 88.31 247 VAL A N 1
ATOM 2025 C CA . VAL A 1 247 ? 17.371 -3.730 -20.666 1.00 88.31 247 VAL A CA 1
ATOM 2026 C C . VAL A 1 247 ? 18.178 -4.731 -21.494 1.00 88.31 247 VAL A C 1
ATOM 2028 O O . VAL A 1 247 ? 18.866 -4.339 -22.439 1.00 88.31 247 VAL A O 1
ATOM 2031 N N . ASN A 1 248 ? 18.058 -6.026 -21.200 1.00 87.75 248 ASN A N 1
ATOM 2032 C CA . ASN A 1 248 ? 18.734 -7.075 -21.964 1.00 87.75 248 ASN A CA 1
ATOM 2033 C C . ASN A 1 248 ? 18.261 -7.115 -23.421 1.00 87.75 248 ASN A C 1
ATOM 2035 O O . ASN A 1 248 ? 19.085 -7.191 -24.335 1.00 87.75 248 ASN A O 1
ATOM 2039 N N . LEU A 1 249 ? 16.949 -7.010 -23.649 1.00 88.62 249 LEU A N 1
ATOM 2040 C CA . LEU A 1 249 ? 16.364 -6.935 -24.985 1.00 88.62 249 LEU A CA 1
ATOM 2041 C C . LEU A 1 249 ? 16.952 -5.756 -25.770 1.00 88.62 249 LEU A C 1
ATOM 2043 O O . LEU A 1 249 ? 17.491 -5.923 -26.864 1.00 88.62 249 LEU A O 1
ATOM 2047 N N . PHE A 1 250 ? 16.912 -4.570 -25.174 1.00 87.88 250 PHE A N 1
ATOM 2048 C CA . PHE A 1 250 ? 17.423 -3.336 -25.751 1.00 87.88 250 PHE A CA 1
ATOM 2049 C C . PHE A 1 250 ? 18.927 -3.379 -26.044 1.00 87.88 250 PHE A C 1
ATOM 2051 O O . PHE A 1 250 ? 19.356 -2.884 -27.090 1.00 87.88 250 PHE A O 1
ATOM 2058 N N . ASN A 1 251 ? 19.725 -3.995 -25.174 1.00 85.19 251 ASN A N 1
ATOM 2059 C CA . ASN A 1 251 ? 21.158 -4.187 -25.394 1.00 85.19 251 ASN A CA 1
ATOM 2060 C C . ASN A 1 251 ? 21.432 -5.168 -26.541 1.00 85.19 251 ASN A C 1
ATOM 2062 O O . ASN A 1 251 ? 22.294 -4.906 -27.379 1.00 85.19 251 ASN A O 1
ATOM 2066 N N . ASN A 1 252 ? 20.668 -6.261 -26.630 1.00 86.25 252 ASN A N 1
ATOM 2067 C CA . ASN A 1 252 ? 20.805 -7.245 -27.704 1.00 86.25 252 ASN A CA 1
ATOM 2068 C C . ASN A 1 252 ? 20.488 -6.638 -29.074 1.00 86.25 252 ASN A C 1
ATOM 2070 O O . ASN A 1 252 ? 21.262 -6.814 -30.014 1.00 86.25 252 ASN A O 1
ATOM 2074 N N . TYR A 1 253 ? 19.396 -5.875 -29.187 1.00 85.56 253 TYR A N 1
ATOM 2075 C CA . TYR A 1 253 ? 19.069 -5.176 -30.432 1.00 85.56 253 TYR A CA 1
ATOM 2076 C C . TYR A 1 253 ? 20.127 -4.133 -30.802 1.00 85.56 253 TYR A C 1
ATOM 2078 O O . TYR A 1 253 ? 20.516 -4.049 -31.964 1.00 85.56 253 TYR A O 1
ATOM 2086 N N . ARG A 1 254 ? 20.660 -3.376 -29.834 1.00 82.19 254 ARG A N 1
ATOM 2087 C CA . ARG A 1 254 ? 21.771 -2.447 -30.105 1.00 82.19 254 ARG A CA 1
ATOM 2088 C C . ARG A 1 254 ? 23.016 -3.178 -30.597 1.00 82.19 254 ARG A C 1
ATOM 2090 O O . ARG A 1 254 ? 23.625 -2.736 -31.560 1.00 82.19 254 ARG A O 1
ATOM 2097 N N . LYS A 1 255 ? 23.368 -4.312 -29.996 1.00 81.44 255 LYS A N 1
ATOM 2098 C CA . LYS A 1 255 ? 24.533 -5.088 -30.423 1.00 81.44 255 LYS A CA 1
ATOM 2099 C C . LYS A 1 255 ? 24.375 -5.651 -31.836 1.00 81.44 255 LYS A C 1
ATOM 2101 O O . LYS A 1 255 ? 25.248 -5.455 -32.670 1.00 81.44 255 LYS A O 1
ATOM 2106 N N . ASN A 1 256 ? 23.253 -6.309 -32.103 1.00 81.00 256 ASN A N 1
ATOM 2107 C CA . ASN A 1 256 ? 23.046 -7.046 -33.351 1.00 81.00 256 ASN A CA 1
ATOM 2108 C C . ASN A 1 256 ? 22.651 -6.152 -34.532 1.00 81.00 256 ASN A C 1
ATOM 2110 O O . ASN A 1 256 ? 22.843 -6.534 -35.684 1.00 81.00 256 ASN A O 1
ATOM 2114 N N . VAL A 1 257 ? 22.066 -4.984 -34.253 1.00 82.62 257 VAL A N 1
ATOM 2115 C CA . VAL A 1 257 ? 21.642 -4.033 -35.285 1.00 82.62 257 VAL A CA 1
ATOM 2116 C C . VAL A 1 257 ? 22.578 -2.836 -35.300 1.00 82.62 257 VAL A C 1
ATOM 2118 O O . VAL A 1 257 ? 23.303 -2.651 -36.266 1.00 82.62 257 VAL A O 1
ATOM 2121 N N . LEU A 1 258 ? 22.605 -2.029 -34.236 1.00 79.94 258 LEU A N 1
ATOM 2122 C CA . LEU A 1 258 ? 23.336 -0.759 -34.244 1.00 79.94 258 LEU A CA 1
ATOM 2123 C C . LEU A 1 258 ? 24.855 -0.953 -34.367 1.00 79.94 258 LEU A C 1
ATOM 2125 O O . LEU A 1 258 ? 25.456 -0.330 -35.235 1.00 79.94 258 LEU A O 1
ATOM 2129 N N . TYR A 1 259 ? 25.480 -1.794 -33.538 1.00 81.44 259 TYR A N 1
ATOM 2130 C CA . TYR A 1 259 ? 26.936 -1.993 -33.595 1.00 81.44 259 TYR A CA 1
ATOM 2131 C C . TYR A 1 259 ? 27.365 -2.708 -34.876 1.00 81.44 259 TYR A C 1
ATOM 2133 O O . TYR A 1 259 ? 28.317 -2.272 -35.509 1.00 81.44 259 TYR A O 1
ATOM 2141 N N . ASN A 1 260 ? 26.613 -3.718 -35.320 1.00 78.56 260 ASN A N 1
ATOM 2142 C CA . ASN A 1 260 ? 26.874 -4.367 -36.605 1.00 78.56 260 ASN A CA 1
ATOM 2143 C C . ASN A 1 260 ? 26.781 -3.382 -37.785 1.00 78.56 260 ASN A C 1
ATOM 2145 O O . ASN A 1 260 ? 27.671 -3.376 -38.630 1.00 78.56 260 ASN A O 1
ATOM 2149 N N . LEU A 1 261 ? 25.770 -2.503 -37.815 1.00 77.06 261 LEU A N 1
ATOM 2150 C CA . LEU A 1 261 ? 25.641 -1.474 -38.854 1.00 77.06 261 LEU A CA 1
ATOM 2151 C C . LEU A 1 261 ? 26.760 -0.425 -38.791 1.00 77.06 261 LEU A C 1
ATOM 2153 O O . LEU A 1 261 ? 27.259 -0.012 -39.835 1.00 77.06 261 LEU A O 1
ATOM 2157 N N . LEU A 1 262 ? 27.168 -0.002 -37.590 1.00 77.62 262 LEU A N 1
ATOM 2158 C CA . LEU A 1 262 ? 28.310 0.903 -37.402 1.00 77.62 262 LEU A CA 1
ATOM 2159 C C . LEU A 1 262 ? 29.629 0.269 -37.876 1.00 77.62 262 LEU A C 1
ATOM 2161 O O . LEU A 1 262 ? 30.476 0.972 -38.418 1.00 77.62 262 LEU A O 1
ATOM 2165 N N . ASP A 1 263 ? 29.761 -1.052 -37.736 1.00 81.06 263 ASP A N 1
ATOM 2166 C CA . ASP A 1 263 ? 30.891 -1.851 -38.225 1.00 81.06 263 ASP A CA 1
ATOM 2167 C C . ASP A 1 263 ? 30.776 -2.225 -39.722 1.00 81.06 263 ASP A C 1
ATOM 2169 O O . ASP A 1 263 ? 31.627 -2.950 -40.244 1.00 81.06 263 ASP A O 1
ATOM 2173 N N . GLY A 1 264 ? 29.730 -1.770 -40.426 1.00 78.12 264 GLY A N 1
ATOM 2174 C CA . GLY A 1 264 ? 29.507 -2.048 -41.851 1.00 78.12 264 GLY A CA 1
ATOM 2175 C C . GLY A 1 264 ? 29.069 -3.484 -42.175 1.00 78.12 264 GLY A C 1
ATOM 2176 O O . GLY A 1 264 ? 29.200 -3.916 -43.319 1.00 78.12 264 GLY A O 1
ATOM 2177 N N . LYS A 1 265 ? 28.570 -4.235 -41.187 1.00 79.50 265 LYS A N 1
ATOM 2178 C CA . LYS A 1 265 ? 28.033 -5.599 -41.333 1.00 79.50 265 LYS A CA 1
ATOM 2179 C C . LYS A 1 265 ? 26.506 -5.570 -41.431 1.00 79.50 265 LYS A C 1
ATOM 2181 O O . LYS A 1 265 ? 25.857 -4.686 -40.871 1.00 79.50 265 LYS A O 1
ATOM 2186 N N . GLU A 1 266 ? 25.920 -6.551 -42.119 1.00 76.25 266 GLU A N 1
ATOM 2187 C CA . GLU A 1 266 ? 24.461 -6.701 -42.140 1.00 76.25 266 GLU A CA 1
ATOM 2188 C C . GLU A 1 266 ? 23.913 -7.014 -40.732 1.00 76.25 266 GLU A C 1
ATOM 2190 O O . GLU A 1 266 ? 24.589 -7.681 -39.943 1.00 76.25 266 GLU A O 1
ATOM 2195 N N . PRO A 1 267 ? 22.701 -6.535 -40.387 1.00 77.31 267 PRO A N 1
ATOM 2196 C CA . PRO A 1 267 ? 22.080 -6.840 -39.105 1.00 77.31 267 PRO A CA 1
ATOM 2197 C C . PRO A 1 267 ? 21.846 -8.342 -38.934 1.00 77.31 267 PRO A C 1
ATOM 2199 O O . PRO A 1 267 ? 21.208 -8.984 -39.771 1.00 77.31 267 PRO A O 1
ATOM 2202 N N . ASP A 1 268 ? 22.273 -8.883 -37.796 1.00 75.31 268 ASP A N 1
ATOM 2203 C CA . ASP A 1 268 ? 21.987 -10.271 -37.450 1.00 75.31 268 ASP A CA 1
ATOM 2204 C C . ASP A 1 268 ? 20.560 -10.386 -36.904 1.00 75.31 268 ASP A C 1
ATOM 2206 O O . ASP A 1 268 ? 20.099 -9.547 -36.117 1.00 75.31 268 ASP A O 1
ATOM 2210 N N . LYS A 1 269 ? 19.847 -11.459 -37.272 1.00 69.25 269 LYS A N 1
ATOM 2211 C CA . LYS A 1 269 ? 18.542 -11.763 -36.666 1.00 69.25 269 LYS A CA 1
ATOM 2212 C C . LYS A 1 269 ? 18.718 -11.913 -35.154 1.00 69.25 269 LYS A C 1
ATOM 2214 O O . LYS A 1 269 ? 19.465 -12.769 -34.685 1.00 69.25 269 LYS A O 1
ATOM 2219 N N . VAL A 1 270 ? 17.992 -11.104 -34.383 1.00 60.56 270 VAL A N 1
ATOM 2220 C CA . VAL A 1 270 ? 18.010 -11.177 -32.919 1.00 60.56 270 VAL A CA 1
ATOM 2221 C C . VAL A 1 270 ? 17.291 -12.449 -32.475 1.00 60.56 270 VAL A C 1
ATOM 2223 O O . VAL A 1 270 ? 16.068 -12.486 -32.380 1.00 60.56 270 VAL A O 1
ATOM 2226 N N . ILE A 1 271 ? 18.052 -13.508 -32.197 1.00 58.22 271 ILE A N 1
ATOM 2227 C CA . ILE A 1 271 ? 17.530 -14.708 -31.540 1.00 58.22 271 ILE A CA 1
ATOM 2228 C C . ILE A 1 271 ? 17.453 -14.394 -30.047 1.00 58.22 271 ILE A C 1
ATOM 2230 O O . ILE A 1 271 ? 18.440 -14.500 -29.316 1.00 58.22 271 ILE A O 1
ATOM 2234 N N . ILE A 1 272 ? 16.280 -13.965 -29.587 1.00 56.06 272 ILE A N 1
ATOM 2235 C CA . ILE A 1 272 ? 15.998 -13.877 -28.156 1.00 56.06 272 ILE A CA 1
ATOM 2236 C C . ILE A 1 272 ? 16.002 -15.319 -27.644 1.00 56.06 272 ILE A C 1
ATOM 2238 O O . ILE A 1 272 ? 15.089 -16.084 -27.945 1.00 56.06 272 ILE A O 1
ATOM 2242 N N . LYS A 1 273 ? 17.041 -15.712 -26.897 1.00 50.06 273 LYS A N 1
ATOM 2243 C CA . LYS A 1 273 ? 17.071 -16.974 -26.141 1.00 50.06 273 LYS A CA 1
ATOM 2244 C C . LYS A 1 273 ? 16.091 -16.889 -24.962 1.00 50.06 273 LYS A C 1
ATOM 2246 O O . LYS A 1 273 ? 16.499 -16.880 -23.810 1.00 50.06 273 LYS A O 1
ATOM 2251 N N . GLY A 1 274 ? 14.805 -16.761 -25.255 1.00 41.75 274 GLY A N 1
ATOM 2252 C CA . GLY A 1 274 ? 13.765 -17.294 -24.390 1.00 41.75 274 GLY A CA 1
ATOM 2253 C C . GLY A 1 274 ? 13.590 -18.756 -24.766 1.00 41.75 274 GLY A C 1
ATOM 2254 O O . GLY A 1 274 ? 13.832 -19.126 -25.914 1.00 41.75 274 GLY A O 1
ATOM 2255 N N . GLU A 1 275 ? 13.189 -19.593 -23.822 1.00 34.56 275 GLU A N 1
ATOM 2256 C CA . GLU A 1 275 ? 12.784 -20.979 -24.047 1.00 34.56 275 GLU A CA 1
ATOM 2257 C C . GLU A 1 275 ? 11.520 -21.044 -24.915 1.00 34.56 275 GLU A C 1
ATOM 2259 O O . GLU A 1 275 ? 10.472 -21.536 -24.526 1.00 34.56 275 GLU A O 1
ATOM 2264 N N . SER A 1 276 ? 11.600 -20.558 -26.143 1.00 34.59 276 SER A N 1
ATOM 2265 C CA . SER A 1 276 ? 10.724 -21.003 -27.196 1.00 34.59 276 SER A CA 1
ATOM 2266 C C . SER A 1 276 ? 11.349 -22.286 -27.723 1.00 34.59 276 SER A C 1
ATOM 2268 O O . SER A 1 276 ? 11.989 -22.314 -28.772 1.00 34.59 276 SER A O 1
ATOM 2270 N N . LYS A 1 277 ? 11.045 -23.400 -27.045 1.00 33.69 277 LYS A N 1
ATOM 2271 C CA . LYS A 1 277 ? 10.475 -24.488 -27.833 1.00 33.69 277 LYS A CA 1
ATOM 2272 C C . LYS A 1 277 ? 9.243 -23.881 -28.502 1.00 33.69 277 LYS A C 1
ATOM 2274 O O . LYS A 1 277 ? 8.127 -24.006 -28.013 1.00 33.69 277 LYS A O 1
ATOM 2279 N N . VAL A 1 278 ? 9.451 -23.205 -29.631 1.00 36.81 278 VAL A N 1
ATOM 2280 C CA . VAL A 1 278 ? 8.489 -23.314 -30.709 1.00 36.81 278 VAL A CA 1
ATOM 2281 C C . VAL A 1 278 ? 8.563 -24.802 -31.042 1.00 36.81 278 VAL A C 1
ATOM 2283 O O . VAL A 1 278 ? 9.323 -25.228 -31.904 1.00 36.81 278 VAL A O 1
ATOM 2286 N N . GLU A 1 279 ? 7.841 -25.629 -30.271 1.00 37.75 279 GLU A N 1
ATOM 2287 C CA . GLU A 1 279 ? 7.123 -26.715 -30.907 1.00 37.75 279 GLU A CA 1
ATOM 2288 C C . GLU A 1 279 ? 6.416 -25.979 -32.032 1.00 37.75 279 GLU A C 1
ATOM 2290 O O . GLU A 1 279 ? 5.503 -25.190 -31.779 1.00 37.75 279 GLU A O 1
ATOM 2295 N N . GLU A 1 280 ? 6.941 -26.103 -33.253 1.00 42.06 280 GLU A N 1
ATOM 2296 C CA . GLU A 1 280 ? 6.128 -25.910 -34.436 1.00 42.06 280 GLU A CA 1
ATOM 2297 C C . GLU A 1 280 ? 4.803 -26.556 -34.059 1.00 42.06 280 GLU A C 1
ATOM 2299 O O . GLU A 1 280 ? 4.779 -27.762 -33.783 1.00 42.06 280 GLU A O 1
ATOM 2304 N N . LYS A 1 281 ? 3.747 -25.751 -33.872 1.00 50.72 281 LYS A N 1
ATOM 2305 C CA . LYS A 1 281 ? 2.405 -26.286 -33.691 1.00 50.72 281 LYS A CA 1
ATOM 2306 C C . LYS A 1 281 ? 2.174 -27.051 -34.984 1.00 50.72 281 LYS A C 1
ATOM 2308 O O . LYS A 1 281 ? 1.818 -26.461 -36.000 1.00 50.72 281 LYS A O 1
ATOM 2313 N N . LYS A 1 282 ? 2.528 -28.337 -34.982 1.00 59.06 282 LYS A N 1
ATOM 2314 C CA . LYS A 1 282 ? 2.257 -29.255 -36.068 1.00 59.06 282 LYS A CA 1
ATOM 2315 C C . LYS A 1 282 ? 0.743 -29.264 -36.106 1.00 59.06 282 LYS A C 1
ATOM 2317 O O . LYS A 1 282 ? 0.089 -29.766 -35.192 1.00 59.06 282 LYS A O 1
ATOM 2322 N N . ASN A 1 283 ? 0.207 -28.541 -37.073 1.00 72.19 283 ASN A N 1
ATOM 2323 C CA . ASN A 1 283 ? -1.212 -28.517 -37.324 1.00 72.19 283 ASN A CA 1
ATOM 2324 C C . ASN A 1 283 ? -1.475 -29.631 -38.328 1.00 72.19 283 ASN A C 1
ATOM 2326 O O . ASN A 1 283 ? -0.723 -29.799 -39.290 1.00 72.19 283 ASN A O 1
ATOM 2330 N N . GLN A 1 284 ? -2.499 -30.422 -38.055 1.00 77.00 284 GLN A N 1
ATOM 2331 C CA . GLN A 1 284 ? -2.905 -31.528 -38.895 1.00 77.00 284 GLN A CA 1
ATOM 2332 C C . GLN A 1 284 ? -4.340 -31.278 -39.341 1.00 77.00 284 GLN A C 1
ATOM 2334 O O . GLN A 1 284 ? -5.189 -30.856 -38.551 1.00 77.00 284 GLN A O 1
ATOM 2339 N N . THR A 1 285 ? -4.592 -31.498 -40.629 1.00 80.06 285 THR A N 1
ATOM 2340 C CA . THR A 1 285 ? -5.936 -31.360 -41.186 1.00 80.06 285 THR A CA 1
ATOM 2341 C C . THR A 1 285 ? -6.710 -32.632 -40.882 1.00 80.06 285 THR A C 1
ATOM 2343 O O . THR A 1 285 ? -6.240 -33.735 -41.158 1.00 80.06 285 THR A O 1
ATOM 2346 N N . VAL A 1 286 ? -7.881 -32.476 -40.275 1.00 83.12 286 VAL A N 1
ATOM 2347 C CA . VAL A 1 286 ? -8.763 -33.588 -39.919 1.00 83.12 286 VAL A CA 1
ATOM 2348 C C . VAL A 1 286 ? -10.149 -33.375 -40.501 1.00 83.12 286 VAL A C 1
ATOM 2350 O O . VAL A 1 286 ? -10.597 -32.234 -40.623 1.00 83.12 286 VAL A O 1
ATOM 2353 N N . ARG A 1 287 ? -10.821 -34.478 -40.831 1.00 82.69 287 ARG A N 1
ATOM 2354 C CA . ARG A 1 287 ? -12.229 -34.535 -41.222 1.00 82.69 287 ARG A CA 1
ATOM 2355 C C . ARG A 1 287 ? -13.073 -35.014 -40.047 1.00 82.69 287 ARG A C 1
ATOM 2357 O O . ARG A 1 287 ? -12.766 -36.046 -39.455 1.00 82.69 287 ARG A O 1
ATOM 2364 N N . PHE A 1 288 ? -14.139 -34.301 -39.710 1.00 84.19 288 PHE A N 1
ATOM 2365 C CA . PHE A 1 288 ? -15.051 -34.694 -38.636 1.00 84.19 288 PHE A CA 1
ATOM 2366 C C . PHE A 1 288 ? -16.008 -35.794 -39.099 1.00 84.19 288 PHE A C 1
ATOM 2368 O O . PHE A 1 288 ? -16.625 -35.685 -40.151 1.00 84.19 288 PHE A O 1
ATOM 2375 N N . VAL A 1 289 ? -16.134 -36.865 -38.314 1.00 83.12 289 VAL A N 1
ATOM 2376 C CA . VAL A 1 289 ? -17.090 -37.962 -38.564 1.00 83.12 289 VAL A CA 1
ATOM 2377 C C . VAL A 1 289 ? -18.407 -37.701 -37.831 1.00 83.12 289 VAL A C 1
ATOM 2379 O O . VAL A 1 289 ? -19.480 -38.032 -38.324 1.00 83.12 289 VAL A O 1
ATOM 2382 N N . GLU A 1 290 ? -18.329 -37.061 -36.663 1.00 79.75 290 GLU A N 1
ATOM 2383 C CA . GLU A 1 290 ? -19.477 -36.673 -35.842 1.00 79.75 290 GLU A CA 1
ATOM 2384 C C . GLU A 1 290 ? -19.467 -35.165 -35.568 1.00 79.75 290 GLU A C 1
ATOM 2386 O O . GLU A 1 290 ? -18.388 -34.571 -35.478 1.00 79.75 290 GLU A O 1
ATOM 2391 N N . PRO A 1 291 ? -20.641 -34.541 -35.351 1.00 83.88 291 PRO A N 1
ATOM 2392 C CA . PRO A 1 291 ? -20.708 -33.136 -34.984 1.00 83.88 291 PRO A CA 1
ATOM 2393 C C . PRO A 1 291 ? -20.037 -32.890 -33.625 1.00 83.88 291 PRO A C 1
ATOM 2395 O O . PRO A 1 291 ? -20.289 -33.583 -32.629 1.00 83.88 291 PRO A O 1
ATOM 2398 N N . VAL A 1 292 ? -19.186 -31.865 -33.570 1.00 83.25 292 VAL A N 1
ATOM 2399 C CA . VAL A 1 292 ? -18.451 -31.470 -32.364 1.00 83.25 292 VAL A CA 1
ATOM 2400 C C . VAL A 1 292 ? -18.881 -30.060 -31.951 1.00 83.25 292 VAL A C 1
ATOM 2402 O O . VAL A 1 292 ? -18.705 -29.112 -32.719 1.00 83.25 292 VAL A O 1
ATOM 2405 N N . PRO A 1 293 ? -19.448 -29.883 -30.741 1.00 82.56 293 PRO A N 1
ATOM 2406 C CA . PRO A 1 293 ? -19.833 -28.564 -30.252 1.00 82.56 293 PRO A CA 1
ATOM 2407 C C . PRO A 1 293 ? -18.598 -27.696 -29.987 1.00 82.56 293 PRO A C 1
ATOM 2409 O O . PRO A 1 293 ? -17.474 -28.187 -29.954 1.00 82.56 293 PRO A O 1
ATOM 2412 N N . LYS A 1 294 ? -18.808 -26.398 -29.748 1.00 84.56 294 LYS A N 1
ATOM 2413 C CA . LYS A 1 294 ? -17.721 -25.485 -29.370 1.00 84.56 294 LYS A CA 1
ATOM 2414 C C . LYS A 1 294 ? -16.979 -25.986 -28.130 1.00 84.56 294 LYS A C 1
ATOM 2416 O O . LYS A 1 294 ? -17.615 -26.284 -27.121 1.00 84.56 294 LYS A O 1
ATOM 2421 N N . PHE A 1 295 ? -15.652 -26.011 -28.185 1.00 79.25 295 PHE A N 1
ATOM 2422 C CA . PHE A 1 295 ? -14.799 -26.381 -27.057 1.00 79.25 295 PHE A CA 1
ATOM 2423 C C . PHE A 1 295 ? -13.572 -25.468 -26.958 1.00 79.25 295 PHE A C 1
ATOM 2425 O O . PHE A 1 295 ? -13.190 -24.806 -27.921 1.00 79.25 295 PHE A O 1
ATOM 2432 N N . LEU A 1 296 ? -12.980 -25.404 -25.766 1.00 73.31 296 LEU A N 1
ATOM 2433 C CA . LEU A 1 296 ? -11.790 -24.607 -25.476 1.00 73.31 296 LEU A CA 1
ATOM 2434 C C . LEU A 1 296 ? -10.550 -25.502 -25.585 1.00 73.31 296 LEU A C 1
ATOM 2436 O O . LEU A 1 296 ? -10.499 -26.544 -24.934 1.00 73.31 296 LEU A O 1
ATOM 2440 N N . GLY A 1 297 ? -9.582 -25.113 -26.413 1.00 72.12 297 GLY A N 1
ATOM 2441 C CA . GLY A 1 297 ? -8.292 -25.793 -26.511 1.00 72.12 297 GLY A CA 1
ATOM 2442 C C . GLY A 1 297 ? -7.337 -25.400 -25.381 1.00 72.12 297 GLY A C 1
ATOM 2443 O O . GLY A 1 297 ? -7.510 -24.366 -24.735 1.00 72.12 297 GLY A O 1
ATOM 2444 N N . ASP A 1 298 ? -6.284 -26.194 -25.183 1.00 69.50 298 ASP A N 1
ATOM 2445 C CA . ASP A 1 298 ? -5.222 -25.917 -24.197 1.00 69.50 298 ASP A CA 1
ATOM 2446 C C . ASP A 1 298 ? -4.482 -24.592 -24.459 1.00 69.50 298 ASP A C 1
ATOM 2448 O O . ASP A 1 298 ? -3.826 -24.048 -23.575 1.00 69.50 298 ASP A O 1
ATOM 2452 N N . ASP A 1 299 ? -4.589 -24.049 -25.674 1.00 65.88 299 ASP A N 1
ATOM 2453 C CA . ASP A 1 299 ? -4.048 -22.746 -26.056 1.00 65.88 299 ASP A CA 1
ATOM 2454 C C . ASP A 1 299 ? -5.026 -21.582 -25.824 1.00 65.88 299 ASP A C 1
ATOM 2456 O O . ASP A 1 299 ? -4.782 -20.477 -26.306 1.00 65.88 299 ASP A O 1
ATOM 2460 N N . LEU A 1 300 ? -6.111 -21.832 -25.078 1.00 67.44 300 LEU A N 1
ATOM 2461 C CA . LEU A 1 300 ? -7.181 -20.889 -24.743 1.00 67.44 300 LEU A CA 1
ATOM 2462 C C . LEU A 1 300 ? -7.967 -20.366 -25.959 1.00 67.44 300 LEU A C 1
ATOM 2464 O O . LEU A 1 300 ? -8.766 -19.437 -25.820 1.00 67.44 300 LEU A O 1
ATOM 2468 N N . ASN A 1 301 ? -7.801 -20.981 -27.134 1.00 69.06 301 ASN A N 1
ATOM 2469 C CA . ASN A 1 301 ? -8.608 -20.680 -28.311 1.00 69.06 301 ASN A CA 1
ATOM 2470 C C . ASN A 1 301 ? -9.901 -21.503 -28.315 1.00 69.06 301 ASN A C 1
ATOM 2472 O O . ASN A 1 301 ? -9.935 -22.665 -27.906 1.00 69.06 301 ASN A O 1
ATOM 2476 N N . ILE A 1 302 ? -10.985 -20.890 -28.794 1.00 74.06 302 ILE A N 1
ATOM 2477 C CA . ILE A 1 302 ? -12.284 -21.551 -28.947 1.00 74.06 302 ILE A CA 1
ATOM 2478 C C . ILE A 1 302 ? -12.337 -22.192 -30.335 1.00 74.06 302 ILE A C 1
ATOM 2480 O O . ILE A 1 302 ? -12.224 -21.496 -31.343 1.00 74.06 302 ILE A O 1
ATOM 2484 N N . TYR A 1 303 ? -12.556 -23.504 -30.374 1.00 78.56 303 TYR A N 1
ATOM 2485 C CA . TYR A 1 303 ? -12.699 -24.300 -31.589 1.00 78.56 303 TYR A CA 1
ATOM 2486 C C . TYR A 1 303 ? -14.151 -24.744 -31.770 1.00 78.56 303 TYR A C 1
ATOM 2488 O O . TYR A 1 303 ? -14.846 -25.034 -30.796 1.00 78.56 303 TYR A O 1
ATOM 2496 N N . GLY A 1 304 ? -14.611 -24.810 -33.018 1.00 76.38 304 GLY A N 1
ATOM 2497 C CA . GLY A 1 304 ? -15.960 -25.255 -33.374 1.00 76.38 304 GLY A CA 1
ATOM 2498 C C . GLY A 1 304 ? -17.028 -24.147 -33.438 1.00 76.38 304 GLY A C 1
ATOM 2499 O O . GLY A 1 304 ? -16.732 -22.956 -33.278 1.00 76.38 304 GLY A O 1
ATOM 2500 N N . PRO A 1 305 ? -18.302 -24.520 -33.660 1.00 84.19 305 PRO A N 1
ATOM 2501 C CA . PRO A 1 305 ? -18.799 -25.888 -33.788 1.00 84.19 305 PRO A CA 1
ATOM 2502 C C . PRO A 1 305 ? -18.436 -26.464 -35.164 1.00 84.19 305 PRO A C 1
ATOM 2504 O O . PRO A 1 305 ? -18.347 -25.710 -36.128 1.00 84.19 305 PRO A O 1
ATOM 2507 N N . TYR A 1 306 ? -18.211 -27.772 -35.232 1.00 85.75 306 TYR A N 1
ATOM 2508 C CA . TYR A 1 306 ? -17.934 -28.493 -36.477 1.00 85.75 306 TYR A CA 1
ATOM 2509 C C . TYR A 1 306 ? -19.079 -29.458 -36.771 1.00 85.75 306 TYR A C 1
ATOM 2511 O O . TYR A 1 306 ? -19.552 -30.150 -35.862 1.00 85.75 306 TYR A O 1
ATOM 2519 N N . GLU A 1 307 ? -19.525 -29.494 -38.020 1.00 83.31 307 GLU A N 1
ATOM 2520 C CA . GLU A 1 307 ? -20.522 -30.440 -38.511 1.00 83.31 307 GLU A CA 1
ATOM 2521 C C . GLU A 1 307 ? -19.858 -31.741 -38.992 1.00 83.31 307 GLU A C 1
ATOM 2523 O O . GLU A 1 307 ? -18.634 -31.843 -39.100 1.00 83.31 307 GLU A O 1
ATOM 2528 N N . ALA A 1 308 ? -20.662 -32.780 -39.230 1.00 81.25 308 ALA A N 1
ATOM 2529 C CA . ALA A 1 308 ? -20.150 -34.008 -39.831 1.00 81.25 308 ALA A CA 1
ATOM 2530 C C . ALA A 1 308 ? -19.657 -33.716 -41.262 1.00 81.25 308 ALA A C 1
ATOM 2532 O O . ALA A 1 308 ? -20.311 -32.993 -42.003 1.00 81.25 308 ALA A O 1
ATOM 2533 N N . GLU A 1 309 ? -18.514 -34.295 -41.629 1.00 81.19 309 GLU A N 1
ATOM 2534 C CA . GLU A 1 309 ? -17.737 -34.064 -42.858 1.00 81.19 309 GLU A CA 1
ATOM 2535 C C . GLU A 1 309 ? -16.953 -32.742 -42.958 1.00 81.19 309 GLU A C 1
ATOM 2537 O O . GLU A 1 309 ? -16.195 -32.569 -43.917 1.00 81.19 309 GLU A O 1
ATOM 2542 N N . ASP A 1 310 ? -17.021 -31.854 -41.960 1.00 82.38 310 ASP A N 1
ATOM 2543 C CA . ASP A 1 310 ? -16.200 -30.637 -41.956 1.00 82.38 310 ASP A CA 1
ATOM 2544 C C . ASP A 1 310 ? -14.700 -30.959 -41.916 1.00 82.38 310 ASP A C 1
ATOM 2546 O O . ASP A 1 310 ? -14.263 -31.933 -41.298 1.00 82.38 310 ASP A O 1
ATOM 2550 N N . MET A 1 311 ? -13.886 -30.098 -42.536 1.00 81.88 311 MET A N 1
ATOM 2551 C CA . MET A 1 311 ? -12.426 -30.166 -42.464 1.00 81.88 311 MET A CA 1
ATOM 2552 C C . MET A 1 311 ? -11.871 -28.973 -41.690 1.00 81.88 311 MET A C 1
ATOM 2554 O O . MET A 1 311 ? -12.133 -27.821 -42.038 1.00 81.88 311 MET A O 1
ATOM 2558 N N . ALA A 1 312 ? -11.055 -29.235 -40.668 1.00 78.50 312 ALA A N 1
ATOM 2559 C CA . ALA A 1 312 ? -10.381 -28.186 -39.908 1.00 78.50 312 ALA A CA 1
ATOM 2560 C C . ALA A 1 312 ? -8.901 -28.500 -39.698 1.00 78.50 312 ALA A C 1
ATOM 2562 O O . ALA A 1 312 ? -8.504 -29.649 -39.505 1.00 78.50 312 ALA A O 1
ATOM 2563 N N . ASN A 1 313 ? -8.083 -27.449 -39.703 1.00 79.56 313 ASN A N 1
ATOM 2564 C CA . ASN A 1 313 ? -6.671 -27.542 -39.365 1.00 79.56 313 ASN A CA 1
ATOM 2565 C C . ASN A 1 313 ? -6.500 -27.312 -37.860 1.00 79.56 313 ASN A C 1
ATOM 2567 O O . ASN A 1 313 ? -6.697 -26.193 -37.380 1.00 79.56 313 ASN A O 1
ATOM 2571 N N . LEU A 1 314 ? -6.168 -28.369 -37.118 1.00 81.00 314 LEU A N 1
ATOM 2572 C CA . LEU A 1 314 ? -6.109 -28.348 -35.658 1.00 81.00 314 LEU A CA 1
ATOM 2573 C C . LEU A 1 314 ? -4.715 -28.736 -35.143 1.00 81.00 314 LEU A C 1
ATOM 2575 O O . LEU A 1 314 ? -4.018 -29.526 -35.784 1.00 81.00 314 LEU A O 1
ATOM 2579 N N . PRO A 1 315 ? -4.292 -28.221 -33.975 1.00 82.75 315 PRO A N 1
ATOM 2580 C CA . PRO A 1 315 ? -3.066 -28.668 -33.317 1.00 82.75 315 PRO A CA 1
ATOM 2581 C C . PRO A 1 315 ? -3.077 -30.184 -33.052 1.00 82.75 315 PRO A C 1
ATOM 2583 O O . PRO A 1 315 ? -4.080 -30.707 -32.566 1.00 82.75 315 PRO A O 1
ATOM 2586 N N . VAL A 1 316 ? -1.954 -30.882 -33.282 1.00 80.81 316 VAL A N 1
ATOM 2587 C CA . VAL A 1 316 ? -1.847 -32.355 -33.117 1.00 80.81 316 VAL A CA 1
ATOM 2588 C C . VAL A 1 316 ? -2.347 -32.851 -31.759 1.00 80.81 316 VAL A C 1
ATOM 2590 O O . VAL A 1 316 ? -3.029 -33.866 -31.702 1.00 80.81 316 VAL A O 1
ATOM 2593 N N . LYS A 1 317 ? -2.102 -32.110 -30.670 1.00 78.38 317 LYS A N 1
ATOM 2594 C CA . LYS A 1 317 ? -2.581 -32.484 -29.324 1.00 78.38 317 LYS A CA 1
ATOM 2595 C C . LYS A 1 317 ? -4.112 -32.599 -29.259 1.00 78.38 317 LYS A C 1
ATOM 2597 O O . LYS A 1 317 ? -4.636 -33.508 -28.627 1.00 78.38 317 LYS A O 1
ATOM 2602 N N . ILE A 1 318 ? -4.833 -31.715 -29.955 1.00 79.12 318 ILE A N 1
ATOM 2603 C CA . ILE A 1 318 ? -6.300 -31.755 -30.049 1.00 79.12 318 ILE A CA 1
ATOM 2604 C C . ILE A 1 318 ? -6.737 -32.893 -30.978 1.00 79.12 318 ILE A C 1
ATOM 2606 O O . ILE A 1 318 ? -7.683 -33.617 -30.668 1.00 79.12 318 ILE A O 1
ATOM 2610 N N . VAL A 1 319 ? -6.023 -33.087 -32.089 1.00 79.38 319 VAL A N 1
ATOM 2611 C CA . VAL A 1 319 ? -6.285 -34.176 -33.040 1.00 79.38 319 VAL A CA 1
ATOM 2612 C C . VAL A 1 319 ? -6.152 -35.545 -32.372 1.00 79.38 319 VAL A C 1
ATOM 2614 O O . VAL A 1 319 ? -7.054 -36.363 -32.512 1.00 79.38 319 VAL A O 1
ATOM 2617 N N . GLU A 1 320 ? -5.111 -35.786 -31.574 1.00 80.25 320 GLU A N 1
ATOM 2618 C CA . GLU A 1 320 ? -4.925 -37.043 -30.834 1.00 80.25 320 GLU A CA 1
ATOM 2619 C C . GLU A 1 320 ? -6.113 -37.361 -29.914 1.00 80.25 320 GLU A C 1
ATOM 2621 O O . GLU A 1 320 ? -6.581 -38.502 -29.865 1.00 80.25 320 GLU A O 1
ATOM 2626 N N . ILE A 1 321 ? -6.650 -36.350 -29.222 1.00 81.38 321 ILE A N 1
ATOM 2627 C CA . ILE A 1 321 ? -7.820 -36.501 -28.346 1.00 81.38 321 ILE A CA 1
ATOM 2628 C C . ILE A 1 321 ? -9.070 -36.829 -29.170 1.00 81.38 321 ILE A C 1
ATOM 2630 O O . ILE A 1 321 ? -9.834 -37.733 -28.818 1.00 81.38 321 ILE A O 1
ATOM 2634 N N . LEU A 1 322 ? -9.283 -36.116 -30.278 1.00 80.44 322 LEU A N 1
ATOM 2635 C CA . LEU A 1 322 ? -10.446 -36.312 -31.141 1.00 80.44 322 LEU A CA 1
ATOM 2636 C C . LEU A 1 322 ? -10.406 -37.667 -31.873 1.00 80.44 322 LEU A C 1
ATOM 2638 O O . LEU A 1 322 ? -11.449 -38.310 -32.007 1.00 80.44 322 LEU A O 1
ATOM 2642 N N . VAL A 1 323 ? -9.219 -38.141 -32.267 1.00 82.50 323 VAL A N 1
ATOM 2643 C CA . VAL A 1 323 ? -8.997 -39.475 -32.854 1.00 82.50 323 VAL A CA 1
ATOM 2644 C C . VAL A 1 323 ? -9.226 -40.567 -31.810 1.00 82.50 323 VAL A C 1
ATOM 2646 O O . VAL A 1 323 ? -9.919 -41.545 -32.087 1.00 82.50 323 VAL A O 1
ATOM 2649 N N . LYS A 1 324 ? -8.726 -40.394 -30.577 1.00 82.06 324 LYS A N 1
ATOM 2650 C CA . LYS A 1 324 ? -8.963 -41.342 -29.472 1.00 82.06 324 LYS A CA 1
ATOM 2651 C C . LYS A 1 324 ? -10.454 -41.503 -29.166 1.00 82.06 324 LYS A C 1
ATOM 2653 O O . LYS A 1 324 ? -10.906 -42.606 -28.862 1.00 82.06 324 LYS A O 1
ATOM 2658 N N . ASN A 1 325 ? -11.213 -40.419 -29.302 1.00 78.31 325 ASN A N 1
ATOM 2659 C CA . ASN A 1 325 ? -12.663 -40.403 -29.131 1.00 78.31 325 ASN A CA 1
ATOM 2660 C C . ASN A 1 325 ? -13.440 -40.800 -30.402 1.00 78.31 325 ASN A C 1
ATOM 2662 O O . ASN A 1 325 ? -14.665 -40.741 -30.380 1.00 78.31 325 ASN A O 1
ATOM 2666 N N . LYS A 1 326 ? -12.755 -41.206 -31.485 1.00 78.56 326 LYS A N 1
ATOM 2667 C CA . LYS A 1 326 ? -13.326 -41.600 -32.790 1.00 78.56 326 LYS A CA 1
ATOM 2668 C C . LYS A 1 326 ? -14.224 -40.542 -33.449 1.00 78.56 326 LYS A C 1
ATOM 2670 O O . LYS A 1 326 ? -15.113 -40.887 -34.218 1.00 78.56 326 LYS A O 1
ATOM 2675 N N . ARG A 1 327 ? -13.997 -39.257 -33.161 1.00 76.44 327 ARG A N 1
ATOM 2676 C CA . ARG A 1 327 ? -14.808 -38.149 -33.701 1.00 76.44 327 ARG A CA 1
ATOM 2677 C C . ARG A 1 327 ? -14.255 -37.549 -34.988 1.00 76.44 327 ARG A C 1
ATOM 2679 O O . ARG A 1 327 ? -14.986 -36.853 -35.687 1.00 76.44 327 ARG A O 1
ATOM 2686 N N . VAL A 1 328 ? -12.981 -37.790 -35.291 1.00 80.62 328 VAL A N 1
ATOM 2687 C CA . VAL A 1 328 ? -12.304 -37.258 -36.480 1.00 80.62 328 VAL A CA 1
ATOM 2688 C C . VAL A 1 328 ? -11.437 -38.318 -37.148 1.00 80.62 328 VAL A C 1
ATOM 2690 O O . VAL A 1 328 ? -10.879 -39.189 -36.479 1.00 80.62 328 VAL A O 1
ATOM 2693 N N . GLU A 1 329 ? -11.288 -38.195 -38.460 1.00 79.75 329 GLU A N 1
ATOM 2694 C CA . GLU A 1 329 ? -10.331 -38.919 -39.288 1.00 79.75 329 GLU A CA 1
ATOM 2695 C C . GLU A 1 329 ? -9.232 -37.966 -39.756 1.00 79.75 329 GLU A C 1
ATOM 2697 O O . GLU A 1 329 ? -9.487 -36.825 -40.138 1.00 79.75 329 GLU A O 1
ATOM 2702 N N . VAL A 1 330 ? -7.990 -38.432 -39.713 1.00 79.25 330 VAL A N 1
ATOM 2703 C CA . VAL A 1 330 ? -6.823 -37.674 -40.171 1.00 79.25 330 VAL A CA 1
ATOM 2704 C C . VAL A 1 330 ? -6.691 -37.812 -41.689 1.00 79.25 330 VAL A C 1
ATOM 2706 O O . VAL A 1 330 ? -6.801 -38.931 -42.192 1.00 79.25 330 VAL A O 1
ATOM 2709 N N . ILE A 1 331 ? -6.446 -36.698 -42.392 1.00 68.06 331 ILE A N 1
ATOM 2710 C CA . ILE A 1 331 ? -6.182 -36.666 -43.844 1.00 68.06 331 ILE A CA 1
ATOM 2711 C C . ILE A 1 331 ? -4.679 -36.713 -44.119 1.00 68.06 331 ILE A C 1
ATOM 2713 O O . ILE A 1 331 ? -3.921 -36.017 -43.397 1.00 68.06 331 ILE A O 1
#

pLDDT: mean 79.62, std 11.94, range [33.69, 93.88]

Solvent-accessible surface area (backbone atoms only — not comparable to full-atom values): 18255 Å² total; per-residue (Å²): 130,59,42,67,56,26,42,76,72,59,28,25,44,84,46,79,62,33,63,69,59,18,53,53,29,40,54,52,15,53,53,30,43,52,54,41,68,73,50,79,94,44,89,93,43,48,68,58,40,47,49,34,41,49,49,16,51,48,33,35,56,47,18,53,29,20,60,74,20,32,44,72,74,35,77,67,38,49,32,24,35,31,35,68,73,70,61,37,54,67,58,18,53,53,51,45,51,51,53,52,51,49,48,43,34,76,76,66,67,51,88,77,60,67,69,59,46,55,49,46,69,52,52,44,54,55,58,55,48,57,62,81,44,56,56,42,71,65,52,51,50,51,52,37,49,52,50,70,72,41,88,63,78,60,74,63,66,84,58,48,66,64,32,43,50,52,42,54,49,53,54,49,50,52,48,55,59,49,69,73,47,94,45,92,79,39,57,66,57,48,51,50,52,50,50,52,53,53,51,50,50,52,50,50,52,54,40,48,56,55,50,52,53,44,44,52,54,47,26,55,50,32,51,72,60,77,68,61,77,76,66,69,85,32,49,44,77,75,51,44,55,54,35,53,54,47,28,52,51,52,43,50,50,40,51,33,38,53,49,26,47,75,72,75,42,78,63,52,84,83,76,74,88,59,94,67,76,68,64,72,74,55,61,43,50,31,33,24,68,44,68,40,71,66,44,74,45,98,83,74,45,78,44,68,68,41,50,59,69,37,74,49,78,36,46,45,75,58,47,54,54,37,42,76,67,66,34,37,47,81,112